Protein AF-A0A8J5ZYR5-F1 (afdb_monomer_lite)

Secondary structure (DSSP, 8-state):
-----------------TTHHHHHHHHHHHHHHHHHHHHHHHHHHHHHHHHHHHHHHSPPEEEEEEEEEEEE-HHHHHHHHHHHHHHHHTSSSEEEEEHHHHHHHHHHHH--TT-TT--HHHHHHHHHHHHHHHHHHHHHHTT-TTEEEE-TTS-EES--SS-----TT--S-HHHHHHHHHHHT----GGGGS-S----S--SS---PPEEEEEEEEEE---HHHHHHHHTTT--EE-HHHHHHHTT--

Radius of gyration: 30.37 Å; chains: 1; bounding box: 66×56×89 Å

Organism: Galemys pyrenaicus (NCBI:txid202257)

Foldseek 3Di:
DDDPDDPDDDDDDDDDDPVVVVVVVVVVVVVVVVVVVVVVVVVVVVVVVVVVVVVVPPQAAAEDEAAAEEEEALVCQQPPVVLVVLVLVVVRHAYEYELLSLVVLVDLLVDDPPPPPCPPVSVSSNVSSVVSNVVLQVCLVVQRVRYWYAYLVGDIDSHCPPRDDDCVPDPDDVLVSSLVNQVSQQPDDPCLQPPPDPDDDDDPDDPSDHRYGYHRYEYADPDPVSCVVCVVVVHHYDHSVVVSVVVVSD

Sequence (250 aa):
EEDVVIEDFEEDSEAEGSGGEDDIRELRAKKLALARKIAEQQRRQEKIQAVLEDQSQMRQMELEIRPLFLVPDTNGFIDHLASLARLLESRKYILVVPLIVINELDGLAKGQETDHRAGGYARVVQEKARKSIEFLERRFESRDSCLRALTSRGNELESIAFRSEDITGQLGNNDDLILSCCLHYCKDKAKDFMPTSKVKSCSLTPTEEPIRLLREVVLLTDDRNLRVKALTRNVPVRDIPAFLTWAQVG

InterPro domains:
  IPR002716 PIN domain [PF13638] (70-239)
  IPR002716 PIN domain [SM00670] (68-228)
  IPR029060 PIN-like domain superfamily [SSF88723] (67-240)
  IPR045153 Est1/Ebs1-like [PTHR15696] (3-242)

pLDDT: mean 83.62, std 18.02, range [38.56, 98.81]

Structure (mmCIF, N/CA/C/O backbone):
data_AF-A0A8J5ZYR5-F1
#
_entry.id   AF-A0A8J5ZYR5-F1
#
loop_
_atom_site.group_PDB
_atom_site.id
_atom_site.type_symbol
_atom_site.label_atom_id
_atom_site.label_alt_id
_atom_site.label_comp_id
_atom_site.label_asym_id
_atom_site.label_entity_id
_atom_site.label_seq_id
_atom_site.pdbx_PDB_ins_code
_atom_site.Cartn_x
_atom_site.Cartn_y
_atom_site.Cartn_z
_atom_site.occupancy
_atom_site.B_iso_or_equiv
_atom_site.auth_seq_id
_atom_site.auth_comp_id
_atom_site.auth_asym_id
_atom_site.auth_atom_id
_atom_site.pdbx_PDB_model_num
ATOM 1 N N . GLU A 1 1 ? 43.995 -7.356 -38.990 1.00 41.66 1 GLU A N 1
ATOM 2 C CA . GLU A 1 1 ? 44.703 -6.823 -40.165 1.00 41.66 1 GLU A CA 1
ATOM 3 C C . GLU A 1 1 ? 43.785 -7.014 -41.358 1.00 41.66 1 GLU A C 1
ATOM 5 O O . GLU A 1 1 ? 43.706 -8.109 -41.888 1.00 41.66 1 GLU A O 1
ATOM 10 N N . GLU A 1 2 ? 43.001 -5.992 -41.687 1.00 39.62 2 GLU A N 1
ATOM 11 C CA . GLU A 1 2 ? 42.338 -5.877 -42.988 1.00 39.62 2 GLU A CA 1
ATOM 12 C C . GLU A 1 2 ? 42.637 -4.455 -43.459 1.00 39.62 2 GLU A C 1
ATOM 14 O O . GLU A 1 2 ? 42.104 -3.481 -42.926 1.00 39.62 2 GLU A O 1
ATOM 19 N N . ASP A 1 3 ? 43.613 -4.358 -44.359 1.00 38.56 3 ASP A N 1
ATOM 20 C CA . ASP A 1 3 ? 44.039 -3.120 -45.001 1.00 38.56 3 ASP A CA 1
ATOM 21 C C . ASP A 1 3 ? 42.902 -2.591 -45.877 1.00 38.56 3 ASP A C 1
ATOM 23 O O . ASP A 1 3 ? 42.485 -3.228 -46.847 1.00 38.56 3 ASP A O 1
ATOM 27 N N . VAL A 1 4 ? 42.406 -1.400 -45.551 1.00 47.28 4 VAL A N 1
ATOM 28 C CA . VAL A 1 4 ? 41.543 -0.639 -46.453 1.00 47.28 4 VAL A CA 1
ATOM 29 C C . VAL A 1 4 ? 42.456 -0.004 -47.495 1.00 47.28 4 VAL A C 1
ATOM 31 O O . VAL A 1 4 ? 43.030 1.059 -47.268 1.00 47.28 4 VAL A O 1
ATOM 34 N N . VAL A 1 5 ? 42.617 -0.681 -48.630 1.00 42.94 5 VAL A N 1
ATOM 35 C CA . VAL A 1 5 ? 43.295 -0.130 -49.806 1.00 42.94 5 VAL A CA 1
ATOM 36 C C . VAL A 1 5 ? 42.455 1.037 -50.325 1.00 42.94 5 VAL A C 1
ATOM 38 O O . VAL A 1 5 ? 41.356 0.853 -50.847 1.00 42.94 5 VAL A O 1
ATOM 41 N N . ILE A 1 6 ? 42.954 2.255 -50.123 1.00 44.84 6 ILE A N 1
ATOM 42 C CA . ILE A 1 6 ? 42.418 3.468 -50.737 1.00 44.84 6 ILE A CA 1
ATOM 43 C C . ILE A 1 6 ? 43.045 3.538 -52.129 1.00 44.84 6 ILE A C 1
ATOM 45 O O . ILE A 1 6 ? 44.211 3.894 -52.265 1.00 44.84 6 ILE A O 1
ATOM 49 N N . GLU A 1 7 ? 42.294 3.135 -53.153 1.00 42.28 7 GLU A N 1
ATOM 50 C CA . GLU A 1 7 ? 42.665 3.413 -54.542 1.00 42.28 7 GLU A CA 1
ATOM 51 C C . GLU A 1 7 ? 42.531 4.924 -54.786 1.00 42.28 7 GLU A C 1
ATOM 53 O O . GLU A 1 7 ? 41.420 5.460 -54.849 1.00 42.28 7 GLU A O 1
ATOM 58 N N . ASP A 1 8 ? 43.674 5.607 -54.884 1.00 40.00 8 ASP A N 1
ATOM 59 C CA . ASP A 1 8 ? 43.776 6.946 -55.464 1.00 40.00 8 ASP A CA 1
ATOM 60 C C . ASP A 1 8 ? 43.406 6.840 -56.949 1.00 40.00 8 ASP A C 1
ATOM 62 O O . ASP A 1 8 ? 44.134 6.265 -57.757 1.00 40.00 8 ASP A O 1
ATOM 66 N N . PHE A 1 9 ? 42.234 7.363 -57.304 1.00 40.34 9 PHE A N 1
ATOM 67 C CA . PHE A 1 9 ? 41.855 7.570 -58.696 1.00 40.34 9 PHE A CA 1
ATOM 68 C C . PHE A 1 9 ? 42.585 8.817 -59.203 1.00 40.34 9 PHE A C 1
ATOM 70 O O . PHE A 1 9 ? 42.236 9.936 -58.822 1.00 40.34 9 PHE A O 1
ATOM 77 N N . GLU A 1 10 ? 43.598 8.613 -60.044 1.00 42.28 10 GLU A N 1
ATOM 78 C CA . GLU A 1 10 ? 44.240 9.673 -60.822 1.00 42.28 10 GLU A CA 1
ATOM 79 C C . GLU A 1 10 ? 43.197 10.334 -61.745 1.00 42.28 10 GLU A C 1
ATOM 81 O O . GLU A 1 10 ? 42.547 9.672 -62.558 1.00 42.28 10 GLU A O 1
ATOM 86 N N . GLU A 1 11 ? 42.997 11.645 -61.572 1.00 44.34 11 GLU A N 1
ATOM 87 C CA . GLU A 1 11 ? 42.190 12.489 -62.457 1.00 44.34 11 GLU A CA 1
ATOM 88 C C . GLU A 1 11 ? 42.939 12.684 -63.775 1.00 44.34 11 GLU A C 1
ATOM 90 O O . GLU A 1 11 ? 44.002 13.305 -63.795 1.00 44.34 11 GLU A O 1
ATOM 95 N N . ASP A 1 12 ? 42.361 12.201 -64.876 1.00 40.84 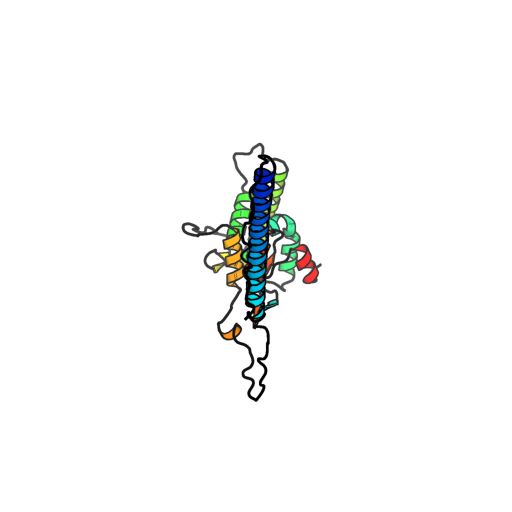12 ASP A N 1
ATOM 96 C CA . ASP A 1 12 ? 42.817 12.560 -66.213 1.00 40.84 12 ASP A CA 1
ATOM 97 C C . ASP A 1 12 ? 41.658 13.068 -67.084 1.00 40.84 12 ASP A C 1
ATOM 99 O O . ASP A 1 12 ? 40.570 12.487 -67.135 1.00 40.84 12 ASP A O 1
ATOM 103 N N . SER A 1 13 ? 41.972 14.136 -67.817 1.00 41.91 13 SER A N 1
ATOM 104 C CA . SER A 1 13 ? 41.248 14.803 -68.908 1.00 41.91 13 SER A CA 1
ATOM 105 C C . SER A 1 13 ? 40.070 15.758 -68.612 1.00 41.91 13 SER A C 1
ATOM 107 O O . SER A 1 13 ? 38.996 15.401 -68.132 1.00 41.91 13 SER A O 1
ATOM 109 N N . GLU A 1 14 ? 40.299 17.010 -69.022 1.00 51.84 14 GLU A N 1
ATOM 110 C CA . GLU A 1 14 ? 39.344 18.106 -69.194 1.00 51.84 14 GLU A CA 1
ATOM 111 C C . GLU A 1 14 ? 38.285 17.809 -70.277 1.00 51.84 14 GLU A C 1
ATOM 113 O O . GLU A 1 14 ? 38.644 17.320 -71.347 1.00 51.84 14 GLU A O 1
ATOM 118 N N . ALA A 1 15 ? 37.018 18.196 -70.053 1.00 42.69 15 ALA A N 1
ATOM 119 C CA . ALA A 1 15 ? 36.143 18.837 -71.054 1.00 42.69 15 ALA A CA 1
ATOM 120 C C . ALA A 1 15 ? 34.738 19.166 -70.495 1.00 42.69 15 ALA A C 1
ATOM 122 O O . ALA A 1 15 ? 34.001 18.293 -70.050 1.00 42.69 15 ALA A O 1
ATOM 123 N N . GLU A 1 16 ? 34.389 20.452 -70.586 1.00 47.69 16 GLU A N 1
ATOM 124 C CA . GLU A 1 16 ? 33.065 21.068 -70.782 1.00 47.69 16 GLU A CA 1
ATOM 125 C C . GLU A 1 16 ? 31.780 20.369 -70.280 1.00 47.69 16 GLU A C 1
ATOM 127 O O . GLU A 1 16 ? 31.265 19.426 -70.877 1.00 47.69 16 GLU A O 1
ATOM 132 N N . GLY A 1 17 ? 31.128 20.992 -69.289 1.00 42.44 17 GLY A N 1
ATOM 133 C CA . GLY A 1 17 ? 29.695 20.811 -69.042 1.00 42.44 17 GLY A CA 1
ATOM 134 C C . GLY A 1 17 ? 29.271 21.177 -67.623 1.00 42.44 17 GLY A C 1
ATOM 135 O O . GLY A 1 17 ? 29.296 20.3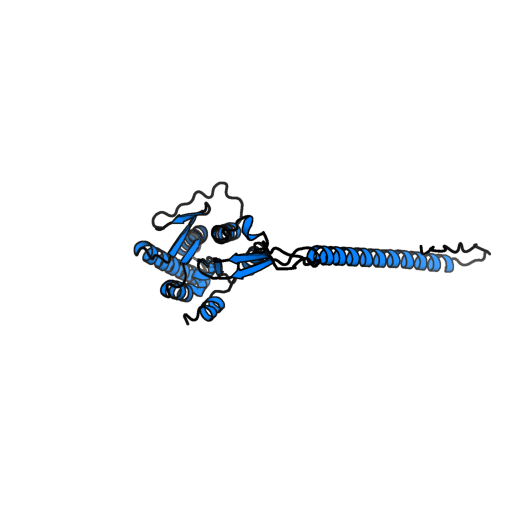32 -66.735 1.00 42.44 17 GLY A O 1
ATOM 136 N N . SER A 1 18 ? 28.784 22.407 -67.422 1.00 53.00 18 SER A N 1
ATOM 137 C CA . SER A 1 18 ? 28.276 22.937 -66.138 1.00 53.00 18 SER A CA 1
ATOM 138 C C . SER A 1 18 ? 27.214 22.063 -65.432 1.00 53.00 18 SER A C 1
ATOM 140 O O . SER A 1 18 ? 26.912 22.327 -64.275 1.00 53.00 18 SER A O 1
ATOM 142 N N . GLY A 1 19 ? 26.641 21.047 -66.092 1.00 53.91 19 GLY A N 1
ATOM 143 C CA . GLY A 1 19 ? 25.693 20.097 -65.492 1.00 53.91 19 GLY A CA 1
ATOM 144 C C . GLY A 1 19 ? 26.330 18.863 -64.831 1.00 53.91 19 GLY A C 1
ATOM 145 O O . GLY A 1 19 ? 25.766 18.335 -63.881 1.00 53.91 19 GLY A O 1
ATOM 146 N N . GLY A 1 20 ? 27.515 18.418 -65.271 1.00 55.06 20 GLY A N 1
ATOM 147 C CA . GLY A 1 20 ? 28.164 17.212 -64.726 1.00 55.06 20 GLY A CA 1
ATOM 148 C C . GLY A 1 20 ? 28.807 17.433 -63.354 1.00 55.06 20 GLY A C 1
ATOM 149 O O . GLY A 1 20 ? 28.803 16.549 -62.499 1.00 55.06 20 GLY A O 1
ATOM 150 N N . GLU A 1 21 ? 29.311 18.641 -63.100 1.00 60.44 21 GLU A N 1
ATOM 151 C CA . GLU A 1 21 ? 29.909 19.006 -61.810 1.00 60.44 21 GLU A CA 1
ATOM 152 C C . GLU A 1 21 ? 28.882 19.123 -60.676 1.00 60.44 21 GLU A C 1
ATOM 154 O 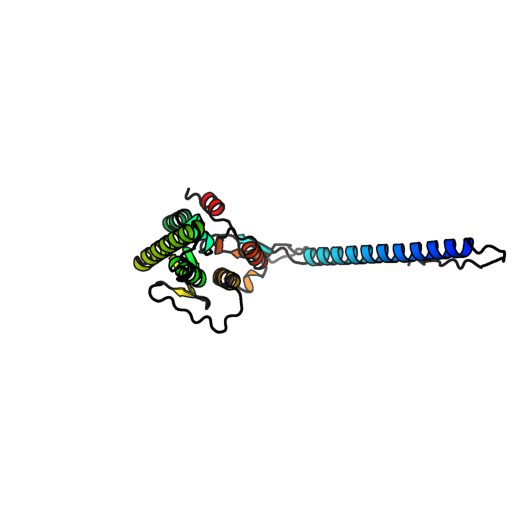O . GLU A 1 21 ? 29.219 18.886 -59.510 1.00 60.44 21 GLU A O 1
ATOM 159 N N . ASP A 1 22 ? 27.644 19.505 -60.998 1.00 64.62 22 ASP A N 1
ATOM 160 C CA . ASP A 1 22 ? 26.541 19.578 -60.037 1.00 64.62 22 ASP A CA 1
ATOM 161 C C . ASP A 1 22 ? 26.058 18.167 -59.661 1.00 64.62 22 ASP A C 1
ATOM 163 O O . ASP A 1 22 ? 25.927 17.868 -58.471 1.00 64.62 22 ASP A O 1
ATOM 167 N N . ASP A 1 23 ? 25.936 17.262 -60.638 1.00 71.88 23 ASP A N 1
ATOM 168 C CA . ASP A 1 23 ? 25.598 15.850 -60.410 1.00 71.88 23 ASP A CA 1
ATOM 169 C C . ASP A 1 23 ? 26.669 15.127 -59.572 1.00 71.88 23 ASP A C 1
ATOM 171 O O . ASP A 1 23 ? 26.358 14.405 -58.616 1.00 71.88 23 ASP A O 1
ATOM 175 N N . ILE A 1 24 ? 27.956 15.360 -59.858 1.00 78.38 24 ILE A N 1
ATOM 176 C CA . ILE A 1 24 ? 29.069 14.796 -59.075 1.00 78.38 24 ILE A CA 1
ATOM 177 C C . ILE A 1 24 ? 29.061 15.346 -57.640 1.00 78.38 24 ILE A C 1
ATOM 179 O O . ILE A 1 24 ? 29.290 14.595 -56.681 1.00 78.38 24 ILE A O 1
ATOM 183 N N . ARG A 1 25 ? 28.763 16.639 -57.452 1.00 77.94 25 ARG A N 1
ATOM 184 C CA . ARG A 1 25 ? 28.622 17.245 -56.116 1.00 77.94 25 ARG A CA 1
ATOM 185 C C . ARG A 1 25 ? 27.445 16.658 -55.343 1.00 77.94 25 ARG A C 1
ATOM 187 O O . ARG A 1 25 ? 27.601 16.347 -54.158 1.00 77.94 25 ARG A O 1
ATOM 194 N N . GLU A 1 26 ? 26.303 16.450 -55.990 1.00 84.06 26 GLU A N 1
ATOM 195 C CA . GLU A 1 26 ? 25.124 15.858 -55.357 1.00 84.06 26 GLU A CA 1
ATOM 196 C C . GLU A 1 26 ? 25.376 14.402 -54.935 1.00 84.06 26 GLU A C 1
ATOM 198 O O . GLU A 1 26 ? 25.039 14.000 -53.814 1.00 84.06 26 GLU A O 1
ATOM 203 N N . LEU A 1 27 ? 26.041 13.614 -55.784 1.00 80.19 27 LEU A N 1
ATOM 204 C CA . LEU A 1 27 ? 26.423 12.236 -55.472 1.00 80.19 27 LEU A CA 1
ATOM 205 C C . LEU A 1 27 ? 27.413 12.162 -54.300 1.00 80.19 27 LEU A C 1
ATOM 207 O O . LEU A 1 27 ? 27.245 11.326 -53.405 1.00 80.19 27 LEU A O 1
ATOM 211 N N . ARG A 1 28 ? 28.399 13.067 -54.238 1.00 85.25 28 ARG A N 1
ATOM 212 C CA . ARG A 1 28 ? 29.329 13.175 -53.097 1.00 85.25 28 ARG A CA 1
ATOM 213 C C . ARG A 1 28 ? 28.592 13.534 -51.800 1.00 85.25 28 ARG A C 1
ATOM 215 O O . ARG A 1 28 ? 28.851 12.919 -50.762 1.00 85.25 28 ARG A O 1
ATOM 222 N N . ALA A 1 29 ? 27.625 14.452 -51.854 1.00 85.81 29 ALA A N 1
ATOM 223 C CA . ALA A 1 29 ? 26.796 14.811 -50.702 1.00 85.81 29 ALA A CA 1
ATOM 224 C C . ALA A 1 29 ? 25.922 13.635 -50.223 1.00 85.81 29 ALA A C 1
ATOM 226 O O . ALA A 1 29 ? 25.864 13.352 -49.021 1.00 85.81 29 ALA A O 1
ATOM 227 N N . LYS A 1 30 ? 25.302 12.895 -51.154 1.00 86.31 30 LYS A N 1
ATOM 228 C CA . LYS A 1 30 ? 24.526 11.677 -50.862 1.00 86.31 30 LYS A CA 1
ATOM 229 C C . LYS A 1 30 ? 25.394 10.579 -50.237 1.00 86.31 30 LYS A C 1
ATOM 231 O O . LYS A 1 30 ? 24.982 9.984 -49.239 1.00 86.31 30 LYS A O 1
ATOM 236 N N . LYS A 1 31 ? 26.612 10.357 -50.749 1.00 90.06 31 LYS A N 1
ATOM 237 C CA . LYS A 1 31 ? 27.587 9.405 -50.183 1.00 90.06 31 LYS A CA 1
ATOM 238 C C . LYS A 1 31 ? 27.958 9.769 -48.742 1.00 90.06 31 LYS A C 1
ATOM 240 O O . LYS A 1 31 ? 27.919 8.906 -47.868 1.00 90.06 31 LYS A O 1
ATOM 245 N N . LEU A 1 32 ? 28.247 11.044 -48.469 1.00 89.00 32 LEU A N 1
ATOM 246 C CA . LEU A 1 32 ? 28.584 11.515 -47.120 1.00 89.00 32 LEU A CA 1
ATOM 247 C C . LEU A 1 32 ? 27.407 11.365 -46.141 1.00 89.00 32 LEU A C 1
ATOM 249 O O . LEU A 1 32 ? 27.594 10.943 -44.998 1.00 89.00 32 LEU A O 1
ATOM 253 N N . ALA A 1 33 ? 26.186 11.681 -46.581 1.00 88.50 33 ALA A N 1
ATOM 254 C CA . ALA A 1 33 ? 24.982 11.528 -45.768 1.00 88.50 33 ALA A CA 1
ATOM 255 C C . ALA A 1 33 ? 24.692 10.056 -45.431 1.00 88.50 33 ALA A C 1
ATOM 257 O O . ALA A 1 33 ? 24.331 9.741 -44.294 1.00 88.50 33 ALA A O 1
ATOM 258 N N . LEU A 1 34 ? 24.884 9.151 -46.396 1.00 88.56 34 LEU A N 1
ATOM 259 C CA . LEU A 1 34 ? 24.716 7.717 -46.180 1.00 88.56 34 LEU A CA 1
ATOM 260 C C . LEU A 1 34 ? 25.789 7.164 -45.233 1.00 88.56 34 LEU A C 1
ATOM 262 O O . LEU A 1 34 ? 25.450 6.441 -44.300 1.00 88.56 34 LEU A O 1
ATOM 266 N N . ALA A 1 35 ? 27.050 7.573 -45.401 1.00 89.88 35 ALA A N 1
ATOM 267 C CA . ALA A 1 35 ? 28.138 7.199 -44.498 1.00 89.88 35 ALA A CA 1
ATOM 268 C C . ALA A 1 35 ? 27.862 7.640 -43.050 1.00 89.88 35 ALA A C 1
ATOM 270 O O . ALA A 1 35 ? 28.057 6.862 -42.117 1.00 89.88 35 ALA A O 1
ATOM 271 N N . ARG A 1 36 ? 27.320 8.852 -42.849 1.00 90.62 36 ARG A N 1
ATOM 272 C CA . ARG A 1 36 ? 26.888 9.323 -41.521 1.00 90.62 36 ARG A CA 1
ATOM 273 C C . ARG A 1 36 ? 25.774 8.459 -40.929 1.00 90.62 36 ARG A C 1
ATOM 275 O O . ARG A 1 36 ? 25.866 8.099 -39.760 1.00 90.62 36 ARG A O 1
ATOM 282 N N . LYS A 1 37 ? 24.756 8.097 -41.720 1.00 92.25 37 LYS A N 1
ATOM 283 C CA . LYS A 1 37 ? 23.663 7.218 -41.262 1.00 92.25 37 LYS A CA 1
ATOM 284 C C . LYS A 1 37 ? 24.160 5.827 -40.868 1.00 92.25 37 LYS A C 1
ATOM 286 O O . LYS A 1 37 ? 23.722 5.307 -39.846 1.00 92.25 37 LYS A O 1
ATOM 291 N N . ILE A 1 38 ? 25.074 5.247 -41.646 1.00 92.44 38 ILE A N 1
ATOM 292 C CA . ILE A 1 38 ? 25.676 3.941 -41.339 1.00 92.44 38 ILE A CA 1
ATOM 293 C C . ILE A 1 38 ? 26.478 4.024 -40.036 1.00 92.44 38 ILE A C 1
ATOM 295 O O . ILE A 1 38 ? 26.272 3.202 -39.147 1.00 92.44 38 ILE A O 1
ATOM 299 N N . ALA A 1 39 ? 27.312 5.055 -39.870 1.00 91.50 39 ALA A N 1
ATOM 300 C CA . ALA A 1 39 ? 28.085 5.258 -38.643 1.00 91.50 39 ALA A CA 1
ATOM 301 C C . ALA A 1 39 ? 27.188 5.464 -37.406 1.00 91.50 39 ALA A C 1
ATOM 303 O O . ALA A 1 39 ? 27.502 5.004 -36.308 1.00 91.50 39 ALA A O 1
ATOM 304 N N . GLU A 1 40 ? 26.049 6.141 -37.565 1.00 91.94 40 GLU A N 1
ATOM 305 C CA . GLU A 1 40 ? 25.068 6.323 -36.493 1.00 91.94 40 GLU A CA 1
ATOM 306 C C . GLU A 1 40 ? 24.356 5.010 -36.129 1.00 91.94 40 GLU A C 1
ATOM 308 O O . GLU A 1 40 ? 24.184 4.707 -34.945 1.00 91.94 40 GLU A O 1
ATOM 313 N N . GLN A 1 41 ? 23.998 4.193 -37.127 1.00 89.75 41 GLN A N 1
ATOM 314 C CA . GLN A 1 41 ? 23.435 2.859 -36.906 1.00 89.75 41 GLN A CA 1
ATOM 315 C C . GLN A 1 41 ? 24.432 1.918 -36.223 1.00 89.75 41 GLN A C 1
ATOM 317 O O . GLN A 1 41 ? 24.047 1.246 -35.267 1.00 89.75 41 GLN A O 1
ATOM 322 N N . GLN A 1 42 ? 25.700 1.920 -36.646 1.00 91.06 42 GLN A N 1
ATOM 323 C CA . GLN A 1 42 ? 26.767 1.133 -36.020 1.00 91.06 42 GLN A CA 1
ATOM 324 C C . GLN A 1 42 ? 26.968 1.536 -34.559 1.00 91.06 42 GLN A C 1
ATOM 326 O O . GLN A 1 42 ? 26.863 0.690 -33.678 1.00 91.06 42 GLN A O 1
ATOM 331 N N . ARG A 1 43 ? 27.092 2.838 -34.261 1.00 90.31 43 ARG A N 1
ATOM 332 C CA . ARG A 1 43 ? 27.170 3.326 -32.870 1.00 90.31 43 ARG A CA 1
ATOM 333 C C . ARG A 1 43 ? 25.963 2.922 -32.029 1.00 90.31 43 ARG A C 1
ATOM 335 O O . ARG A 1 43 ? 26.093 2.683 -30.830 1.00 90.31 43 ARG A O 1
ATOM 342 N N . ARG A 1 44 ? 24.764 2.895 -32.619 1.00 87.56 44 ARG A N 1
ATOM 343 C CA . ARG A 1 44 ? 23.556 2.446 -31.917 1.00 87.56 44 ARG A CA 1
ATOM 344 C C . ARG A 1 44 ? 23.606 0.945 -31.633 1.00 87.56 44 ARG A C 1
ATOM 346 O O . ARG A 1 44 ? 23.240 0.550 -30.531 1.00 87.56 44 ARG A O 1
ATOM 353 N N . GLN A 1 45 ? 24.053 0.134 -32.590 1.00 88.50 45 GLN A N 1
ATOM 354 C CA . GLN A 1 45 ? 24.225 -1.308 -32.411 1.00 88.50 45 GLN A CA 1
ATOM 355 C C . GLN A 1 45 ? 25.290 -1.623 -31.359 1.00 88.50 45 GLN A C 1
ATOM 357 O O . GLN A 1 45 ? 25.008 -2.396 -30.454 1.00 88.50 45 GLN A O 1
ATOM 362 N N . GLU A 1 46 ? 26.444 -0.957 -31.399 1.00 88.50 46 GLU A N 1
ATOM 363 C CA . GLU A 1 46 ? 27.511 -1.103 -30.400 1.00 88.50 46 GLU A CA 1
ATOM 364 C C . GLU A 1 46 ? 27.023 -0.764 -28.989 1.00 88.50 46 GLU A C 1
ATOM 366 O O . GLU A 1 46 ? 27.277 -1.507 -28.047 1.00 88.50 46 GLU A O 1
ATOM 371 N N . LYS A 1 47 ? 26.251 0.321 -28.830 1.00 88.88 47 LYS A N 1
ATOM 372 C CA . LYS A 1 47 ? 25.647 0.669 -27.534 1.00 88.88 47 LYS A CA 1
ATOM 373 C C . LYS A 1 47 ? 24.671 -0.394 -27.037 1.00 88.88 47 LYS A C 1
ATOM 375 O O . LYS A 1 47 ? 24.664 -0.691 -25.849 1.00 88.88 47 LYS A O 1
ATOM 380 N N . ILE A 1 48 ? 23.830 -0.936 -27.919 1.00 85.75 48 ILE A N 1
ATOM 381 C CA . ILE A 1 48 ? 22.881 -1.999 -27.556 1.00 85.75 48 ILE A CA 1
ATOM 382 C C . ILE A 1 48 ? 23.644 -3.266 -27.154 1.00 85.75 48 ILE A C 1
ATOM 384 O O . ILE A 1 48 ? 23.327 -3.860 -26.127 1.00 85.75 48 ILE A O 1
ATOM 388 N N . GLN A 1 49 ? 24.668 -3.636 -27.924 1.00 84.19 49 GLN A N 1
ATOM 389 C CA . GLN A 1 49 ? 25.512 -4.797 -27.667 1.00 84.19 49 GLN A CA 1
ATOM 390 C C . GLN A 1 49 ? 26.250 -4.670 -26.328 1.00 84.19 49 GLN A C 1
ATOM 392 O O . GLN A 1 49 ? 26.195 -5.591 -25.522 1.00 84.19 49 GLN A O 1
ATOM 397 N N . ALA A 1 50 ? 26.831 -3.504 -26.031 1.00 82.12 50 ALA A N 1
ATOM 398 C CA . ALA A 1 50 ? 27.497 -3.249 -24.755 1.00 82.12 50 ALA A CA 1
ATOM 399 C C . ALA A 1 50 ? 26.542 -3.373 -23.553 1.00 82.12 50 ALA A C 1
ATOM 401 O O . ALA A 1 50 ? 26.917 -3.927 -22.525 1.00 82.12 50 ALA A O 1
ATOM 402 N N . VAL A 1 51 ? 25.293 -2.904 -23.678 1.00 78.31 51 VAL A N 1
ATOM 403 C CA . VAL A 1 51 ? 24.277 -3.051 -22.617 1.00 78.31 51 VAL A CA 1
ATOM 404 C C . VAL A 1 51 ? 23.870 -4.515 -22.425 1.00 78.31 51 VAL A C 1
ATOM 406 O O . VAL A 1 51 ? 23.663 -4.948 -21.294 1.00 78.31 51 VAL A O 1
ATOM 409 N N . LEU A 1 52 ? 23.751 -5.284 -23.511 1.00 73.50 52 LEU A N 1
ATOM 410 C CA . LEU A 1 52 ? 23.443 -6.717 -23.450 1.00 73.50 52 LEU A CA 1
ATOM 411 C C . LEU A 1 52 ? 24.588 -7.515 -22.811 1.00 73.50 52 LEU A C 1
ATOM 413 O O . LEU A 1 52 ? 24.334 -8.398 -21.995 1.00 73.50 52 LEU A O 1
ATOM 417 N N . GLU A 1 53 ? 25.836 -7.188 -23.147 1.00 73.69 53 GLU A N 1
ATOM 418 C CA . GLU A 1 53 ? 27.027 -7.813 -22.564 1.00 73.69 53 GLU A CA 1
ATOM 419 C C . GLU A 1 53 ? 27.151 -7.498 -21.069 1.00 73.69 53 GLU A C 1
ATOM 421 O O . GLU A 1 53 ? 27.344 -8.416 -20.272 1.00 73.69 53 GLU A O 1
ATOM 426 N N . ASP A 1 54 ? 26.931 -6.247 -20.663 1.00 67.12 54 ASP A N 1
ATOM 427 C CA . ASP A 1 54 ? 26.926 -5.840 -19.251 1.00 67.12 54 ASP A CA 1
ATOM 428 C C . ASP A 1 54 ? 25.823 -6.565 -18.450 1.00 67.12 54 ASP A C 1
ATOM 430 O O . ASP A 1 54 ? 26.064 -7.088 -17.360 1.00 67.12 54 ASP A O 1
ATOM 434 N N . GLN A 1 55 ? 24.627 -6.724 -19.034 1.00 61.81 55 GLN A N 1
ATOM 435 C CA . GLN A 1 55 ? 23.552 -7.526 -18.433 1.00 61.81 55 GLN A CA 1
ATOM 436 C C . GLN A 1 55 ? 23.882 -9.020 -18.353 1.00 61.81 55 GLN A C 1
ATOM 438 O O . GLN A 1 55 ? 23.474 -9.672 -17.396 1.00 61.81 55 GLN A O 1
ATOM 443 N N . SER A 1 56 ? 24.613 -9.568 -19.326 1.00 60.06 56 SER A N 1
ATOM 444 C CA . SER A 1 56 ? 25.033 -10.976 -19.311 1.00 60.06 56 SER A CA 1
ATOM 445 C C . SER A 1 56 ? 26.107 -11.271 -18.258 1.00 60.06 56 SER A C 1
ATOM 447 O O . SER A 1 56 ? 26.194 -12.394 -17.769 1.00 60.06 56 SER A O 1
ATOM 449 N N . GLN A 1 57 ? 26.901 -10.262 -17.878 1.00 59.16 57 GLN A N 1
ATOM 450 C CA . GLN A 1 57 ? 27.916 -10.369 -16.826 1.00 59.16 57 GLN A CA 1
ATOM 451 C C . GLN A 1 57 ? 27.361 -10.088 -15.421 1.00 59.16 57 GLN A C 1
ATOM 453 O O . GLN A 1 57 ? 27.949 -10.519 -14.423 1.00 59.16 57 GLN A O 1
ATOM 458 N N . MET A 1 58 ? 26.217 -9.405 -15.314 1.00 60.56 58 MET A N 1
ATOM 459 C CA . MET A 1 58 ? 25.480 -9.297 -14.058 1.00 60.56 58 MET A CA 1
ATOM 460 C C . MET A 1 58 ? 24.863 -10.650 -13.690 1.00 60.56 58 MET A C 1
ATOM 462 O O . MET A 1 58 ? 23.987 -11.165 -14.380 1.00 60.56 58 MET A O 1
ATOM 466 N N . ARG A 1 59 ? 25.286 -11.222 -12.554 1.00 65.81 59 ARG A N 1
ATOM 467 C CA . ARG A 1 59 ? 24.638 -12.420 -11.995 1.00 65.81 59 ARG A CA 1
ATOM 468 C C . ARG A 1 59 ? 23.138 -12.172 -11.864 1.00 65.81 59 ARG A C 1
ATOM 470 O O . ARG A 1 59 ? 22.732 -11.156 -11.298 1.00 65.81 59 ARG A O 1
ATOM 477 N N . GLN A 1 60 ? 22.335 -13.117 -12.344 1.00 71.12 60 GLN A N 1
ATOM 478 C CA . GLN A 1 60 ? 20.882 -13.028 -12.254 1.00 71.12 60 GLN A CA 1
ATOM 479 C C . GLN A 1 60 ? 20.453 -12.900 -10.787 1.00 71.12 60 GLN A C 1
ATOM 481 O O . GLN A 1 60 ? 20.845 -13.694 -9.931 1.00 71.12 60 GLN A O 1
ATOM 486 N N . MET A 1 61 ? 19.668 -11.866 -10.494 1.00 79.88 61 MET A N 1
ATOM 487 C CA . MET A 1 61 ? 19.046 -11.656 -9.192 1.00 79.88 61 MET A CA 1
ATOM 488 C C . MET A 1 61 ? 17.583 -12.085 -9.284 1.00 79.88 61 MET A C 1
ATOM 490 O O . MET A 1 61 ? 16.824 -11.563 -10.098 1.00 79.88 61 MET A O 1
ATOM 494 N N . GLU A 1 62 ? 17.190 -13.032 -8.443 1.00 88.00 62 GLU A N 1
ATOM 495 C CA . GLU A 1 62 ? 15.834 -13.563 -8.356 1.00 88.00 62 GLU A CA 1
ATOM 496 C C . GLU A 1 62 ? 15.158 -13.079 -7.069 1.00 88.00 62 GLU A C 1
ATOM 498 O O . GLU A 1 62 ? 15.783 -12.992 -6.010 1.00 88.00 62 GLU A O 1
ATOM 503 N N . LEU A 1 63 ? 13.857 -12.792 -7.138 1.00 90.06 63 LEU A N 1
ATOM 504 C CA . LEU A 1 63 ? 13.061 -12.463 -5.957 1.00 90.06 63 LEU A CA 1
ATOM 505 C C . LEU A 1 63 ? 12.301 -13.697 -5.486 1.00 90.06 63 LEU A C 1
ATOM 507 O O . LEU A 1 63 ? 11.435 -14.213 -6.194 1.00 90.06 63 LEU A O 1
ATOM 511 N N . GLU A 1 64 ? 12.576 -14.130 -4.261 1.00 92.75 64 GLU A N 1
ATOM 512 C CA . GLU A 1 64 ? 11.740 -15.100 -3.571 1.00 92.75 64 GLU A CA 1
ATOM 513 C C . GLU A 1 64 ? 10.631 -14.353 -2.822 1.00 92.75 64 GLU A C 1
ATOM 515 O O . GLU A 1 64 ? 10.861 -13.740 -1.780 1.00 92.75 64 GLU A O 1
ATOM 520 N N . ILE A 1 65 ? 9.416 -14.375 -3.368 1.00 95.19 65 ILE A N 1
ATOM 521 C CA . ILE A 1 65 ? 8.297 -13.574 -2.863 1.00 95.19 65 ILE A CA 1
ATOM 522 C C . ILE A 1 65 ? 7.434 -14.423 -1.923 1.00 95.19 65 ILE A C 1
ATOM 524 O O . ILE A 1 65 ? 6.805 -15.389 -2.355 1.00 95.19 65 ILE A O 1
ATOM 528 N N . ARG A 1 66 ? 7.363 -14.037 -0.644 1.00 96.25 66 ARG A N 1
ATOM 529 C CA . ARG A 1 66 ? 6.536 -14.679 0.393 1.00 96.25 66 ARG A CA 1
ATOM 530 C C . ARG A 1 66 ? 5.672 -13.626 1.099 1.00 96.25 66 ARG A C 1
ATOM 532 O O . ARG A 1 66 ? 6.068 -13.132 2.148 1.00 96.25 66 ARG A O 1
ATOM 539 N N . PRO A 1 67 ? 4.520 -13.236 0.525 1.00 97.62 67 PRO A N 1
ATOM 540 C CA . PRO A 1 67 ? 3.740 -12.101 1.013 1.00 97.62 67 PRO A CA 1
ATOM 541 C C . PRO A 1 67 ? 3.307 -12.259 2.475 1.00 97.62 67 PRO A C 1
ATOM 543 O O . PRO A 1 67 ? 2.583 -13.194 2.811 1.00 97.62 67 PRO A O 1
ATOM 546 N N . LEU A 1 68 ? 3.714 -11.309 3.312 1.00 98.00 68 LEU A N 1
ATOM 547 C CA . LEU A 1 68 ? 3.302 -11.156 4.708 1.00 98.00 68 LEU A CA 1
ATOM 548 C C . LEU A 1 68 ? 2.806 -9.730 4.956 1.00 98.00 68 LEU A C 1
ATOM 550 O O . LEU A 1 68 ? 1.735 -9.551 5.526 1.00 98.00 68 LEU A O 1
ATOM 554 N N . PHE A 1 69 ? 3.554 -8.729 4.491 1.00 98.62 69 PHE A N 1
ATOM 555 C CA . PHE A 1 69 ? 3.205 -7.315 4.604 1.00 98.62 69 PHE A CA 1
ATOM 556 C C . PHE A 1 69 ? 2.559 -6.827 3.310 1.00 98.62 69 PHE A C 1
ATOM 558 O O . PHE A 1 69 ? 3.129 -6.979 2.228 1.00 98.62 69 PHE A O 1
ATOM 565 N N . LEU A 1 70 ? 1.379 -6.227 3.419 1.00 98.81 70 LEU A N 1
ATOM 566 C CA . LEU A 1 70 ? 0.647 -5.656 2.293 1.00 98.81 70 LEU A CA 1
ATOM 567 C C . LEU A 1 70 ? 0.573 -4.148 2.465 1.00 98.81 70 LEU A C 1
ATOM 569 O O . LEU A 1 70 ? 0.050 -3.676 3.472 1.00 98.81 70 LEU A O 1
ATOM 573 N N . VAL A 1 71 ? 1.078 -3.408 1.484 1.00 98.81 71 VAL A N 1
ATOM 574 C CA . VAL A 1 71 ? 1.095 -1.942 1.510 1.00 98.81 71 VAL A CA 1
ATOM 575 C C . VAL A 1 71 ? 0.119 -1.429 0.453 1.00 98.81 71 VAL A C 1
ATOM 577 O O . VAL A 1 71 ? 0.436 -1.519 -0.728 1.00 98.81 71 VAL A O 1
ATOM 580 N N . PRO A 1 72 ? -1.082 -0.957 0.817 1.00 98.69 72 PRO A N 1
ATOM 581 C CA . PRO A 1 72 ? -1.999 -0.317 -0.122 1.00 98.69 72 PRO A CA 1
ATOM 582 C C . PRO A 1 72 ? -1.652 1.163 -0.335 1.00 98.69 72 PRO A C 1
ATOM 584 O O . PRO A 1 72 ? -1.154 1.831 0.574 1.00 98.69 72 PRO A O 1
ATOM 587 N N . ASP A 1 73 ? -1.966 1.682 -1.520 1.00 98.44 73 ASP A N 1
ATOM 588 C CA . ASP A 1 73 ? -2.034 3.123 -1.780 1.00 98.44 73 ASP A CA 1
ATOM 589 C C . ASP A 1 73 ? -3.437 3.692 -1.471 1.00 98.44 73 ASP A C 1
ATOM 591 O O . ASP A 1 73 ? -4.359 2.979 -1.061 1.00 98.44 73 ASP A O 1
ATOM 595 N N . THR A 1 74 ? -3.609 5.000 -1.663 1.00 98.06 74 THR A N 1
ATOM 596 C CA . THR A 1 74 ? -4.884 5.702 -1.441 1.00 98.06 74 THR A CA 1
ATOM 597 C C . THR A 1 74 ? -5.997 5.173 -2.339 1.00 98.06 74 THR A C 1
ATOM 599 O O . THR A 1 74 ? -7.111 4.936 -1.866 1.00 98.06 74 THR A O 1
ATOM 602 N N . ASN A 1 75 ? -5.701 4.912 -3.615 1.00 97.38 75 ASN A N 1
ATOM 603 C CA . ASN A 1 75 ? -6.681 4.386 -4.567 1.00 97.38 75 ASN A CA 1
ATOM 604 C C . ASN A 1 75 ? -7.167 2.988 -4.167 1.00 97.38 75 ASN A C 1
ATOM 606 O O . ASN A 1 75 ? -8.348 2.684 -4.318 1.00 97.38 75 ASN A O 1
ATOM 610 N N . GLY A 1 76 ? -6.306 2.171 -3.558 1.00 98.12 76 GLY A N 1
ATOM 611 C CA . GLY A 1 76 ? -6.676 0.875 -3.007 1.00 98.12 76 GLY A CA 1
ATOM 612 C C . GLY A 1 76 ? -7.816 0.959 -1.991 1.00 98.12 76 GLY A C 1
ATOM 613 O O . GLY A 1 76 ? -8.731 0.136 -2.020 1.00 98.12 76 GLY A O 1
ATOM 614 N N . PHE A 1 77 ? -7.825 1.985 -1.139 1.00 98.62 77 PHE A N 1
ATOM 615 C CA . PHE A 1 77 ? -8.938 2.238 -0.222 1.00 98.62 77 PHE A CA 1
ATOM 616 C C . PHE A 1 77 ? -10.172 2.791 -0.938 1.00 98.62 77 PHE A C 1
ATOM 618 O O . PHE A 1 77 ? -11.287 2.341 -0.679 1.00 98.62 77 PHE A O 1
ATOM 625 N N . ILE A 1 78 ? -9.993 3.731 -1.866 1.00 98.31 78 ILE A N 1
ATOM 626 C CA . ILE A 1 78 ? -11.110 4.348 -2.594 1.00 98.31 78 ILE A CA 1
ATOM 627 C C . ILE A 1 78 ? -11.863 3.322 -3.454 1.00 98.31 78 ILE A C 1
ATOM 629 O O . ILE A 1 78 ? -13.098 3.335 -3.498 1.00 98.31 78 ILE A O 1
ATOM 633 N N . ASP A 1 79 ? -11.157 2.415 -4.120 1.00 97.88 79 ASP A N 1
ATOM 634 C CA . ASP A 1 79 ? -11.752 1.504 -5.098 1.00 97.88 79 ASP A CA 1
ATOM 635 C C . ASP A 1 79 ? -11.971 0.089 -4.564 1.00 97.88 79 ASP A C 1
ATOM 637 O O . ASP A 1 79 ? -12.934 -0.565 -4.970 1.00 97.88 79 ASP A O 1
ATOM 641 N N . HIS A 1 80 ? -11.169 -0.358 -3.592 1.00 98.12 80 HIS A N 1
ATOM 642 C CA . HIS A 1 80 ? -11.136 -1.760 -3.165 1.00 98.12 80 HIS A CA 1
ATOM 643 C C . HIS A 1 80 ? -11.223 -1.962 -1.642 1.00 98.12 80 HIS A C 1
ATOM 645 O O . HIS A 1 80 ? -10.778 -2.996 -1.138 1.00 98.12 80 HIS A O 1
ATOM 651 N N . LEU A 1 81 ? -11.848 -1.039 -0.893 1.00 98.56 81 LEU A N 1
ATOM 652 C CA . LEU A 1 81 ? -11.996 -1.135 0.574 1.00 98.56 81 LEU A CA 1
ATOM 653 C C . LEU A 1 81 ? -12.512 -2.504 1.050 1.00 98.56 81 LEU A C 1
ATOM 655 O O . LEU A 1 81 ? -11.990 -3.068 2.008 1.00 98.56 81 LEU A O 1
ATOM 659 N N . ALA A 1 82 ? -13.520 -3.060 0.371 1.00 98.12 82 ALA A N 1
ATOM 660 C CA . ALA A 1 82 ? -14.081 -4.364 0.724 1.00 98.12 82 ALA A CA 1
ATOM 661 C C . ALA A 1 82 ? -13.052 -5.498 0.570 1.00 98.12 82 ALA A C 1
ATOM 663 O O . ALA A 1 82 ? -12.959 -6.374 1.425 1.00 98.12 82 ALA A O 1
ATOM 664 N N . SER A 1 83 ? -12.241 -5.466 -0.487 1.00 98.19 83 SER A N 1
ATOM 665 C CA . SER A 1 83 ? -11.172 -6.443 -0.714 1.00 98.19 83 SER A CA 1
ATOM 666 C C . SER A 1 83 ? -10.063 -6.318 0.334 1.00 98.19 83 SER A C 1
ATOM 668 O O . SER A 1 83 ? -9.591 -7.333 0.843 1.00 98.19 83 SER A O 1
ATOM 670 N N . LEU A 1 84 ? -9.688 -5.091 0.716 1.00 98.44 84 LEU A N 1
ATOM 671 C CA . LEU A 1 84 ? -8.724 -4.848 1.796 1.00 98.44 84 LEU A CA 1
ATOM 672 C C . LEU A 1 84 ? -9.243 -5.351 3.149 1.00 98.44 84 LEU A C 1
ATOM 674 O O . LEU A 1 84 ? -8.499 -5.996 3.888 1.00 98.44 84 LEU A O 1
ATOM 678 N N . ALA A 1 85 ? -10.526 -5.131 3.450 1.00 98.19 85 ALA A N 1
ATOM 679 C CA . ALA A 1 85 ? -11.158 -5.655 4.658 1.00 98.19 85 ALA A CA 1
ATOM 680 C C . ALA A 1 85 ? -11.095 -7.190 4.714 1.00 98.19 85 ALA A C 1
ATOM 682 O O . ALA A 1 85 ? -10.699 -7.749 5.734 1.00 98.19 85 ALA A O 1
ATOM 683 N N . ARG A 1 86 ? -11.375 -7.873 3.597 1.00 97.81 86 ARG A N 1
ATOM 684 C CA . ARG A 1 86 ? -11.269 -9.340 3.496 1.00 97.81 86 ARG A CA 1
ATOM 685 C C . ARG A 1 86 ? -9.844 -9.852 3.684 1.00 97.81 86 ARG A C 1
ATOM 687 O O . ARG A 1 86 ? -9.632 -10.861 4.356 1.00 97.81 86 ARG A O 1
ATOM 694 N N . LEU A 1 87 ? -8.859 -9.166 3.100 1.00 97.88 87 LEU A N 1
ATOM 695 C CA . LEU A 1 87 ? -7.446 -9.503 3.292 1.00 97.88 87 LEU A CA 1
ATOM 696 C C . LEU A 1 87 ? -7.057 -9.397 4.770 1.00 97.88 87 LEU A C 1
ATOM 698 O O . LEU A 1 87 ? -6.420 -10.313 5.292 1.00 97.88 87 LEU A O 1
ATOM 702 N N . LEU A 1 88 ? -7.499 -8.340 5.454 1.00 97.50 88 LEU A N 1
ATOM 703 C CA . LEU A 1 88 ? -7.267 -8.150 6.886 1.00 97.50 88 LEU A CA 1
ATOM 704 C C . LEU A 1 88 ? -7.976 -9.219 7.743 1.00 97.50 88 LEU A C 1
ATOM 706 O O . LEU A 1 88 ? -7.398 -9.761 8.689 1.00 97.50 88 LEU A O 1
ATOM 710 N N . GLU A 1 89 ? -9.215 -9.565 7.395 1.00 97.25 89 GLU A N 1
ATOM 711 C CA . GLU A 1 89 ? -10.020 -10.588 8.077 1.00 97.25 89 GLU A CA 1
ATOM 712 C C . GLU A 1 89 ? -9.456 -12.000 7.917 1.00 97.25 89 GLU A C 1
ATOM 714 O O . GLU A 1 89 ? -9.616 -12.824 8.814 1.00 97.25 89 GLU A O 1
ATOM 719 N N . SER A 1 90 ? -8.729 -12.272 6.830 1.00 97.00 90 SER A N 1
ATOM 720 C CA . SER A 1 90 ? -8.096 -13.575 6.600 1.00 97.00 90 SER A CA 1
ATOM 721 C C . SER A 1 90 ? -7.030 -13.946 7.637 1.00 97.00 90 SER A C 1
ATOM 723 O O . SER A 1 90 ? -6.669 -15.117 7.739 1.00 97.00 90 SER A O 1
ATOM 725 N N . ARG A 1 91 ? -6.494 -12.962 8.379 1.00 97.12 91 ARG A N 1
ATOM 726 C CA . ARG A 1 91 ? -5.389 -13.103 9.353 1.00 97.12 91 ARG A CA 1
ATOM 727 C C . ARG A 1 91 ? -4.081 -13.672 8.783 1.00 97.12 91 ARG A C 1
ATOM 729 O O . ARG A 1 91 ? -3.164 -13.951 9.548 1.00 97.12 91 ARG A O 1
ATOM 736 N N . LYS A 1 92 ? -3.974 -13.842 7.460 1.00 97.06 92 LYS A N 1
ATOM 737 C CA . LYS A 1 92 ? -2.769 -14.357 6.784 1.00 97.06 92 LYS A CA 1
ATOM 738 C C . LYS A 1 92 ? -1.707 -13.278 6.572 1.00 97.06 92 LYS A C 1
ATOM 740 O O . LYS A 1 92 ? -0.535 -13.602 6.412 1.00 97.06 92 LYS A O 1
ATOM 745 N N . TYR A 1 93 ? -2.130 -12.017 6.548 1.00 98.31 93 TYR A N 1
ATOM 746 C CA . TYR A 1 93 ? -1.302 -10.878 6.174 1.00 98.31 93 TYR A CA 1
ATOM 747 C C . TYR A 1 93 ? -1.386 -9.764 7.214 1.00 98.31 93 TYR A C 1
ATOM 749 O O . TYR A 1 93 ? -2.347 -9.680 7.980 1.00 98.31 93 TYR A O 1
ATOM 757 N N . ILE A 1 94 ? -0.384 -8.894 7.200 1.00 98.44 94 ILE A N 1
ATOM 758 C CA . ILE A 1 94 ? -0.336 -7.648 7.953 1.00 98.44 94 ILE A CA 1
ATOM 759 C C . ILE A 1 94 ? -0.516 -6.514 6.948 1.00 98.44 94 ILE A C 1
ATOM 761 O O . ILE A 1 94 ? 0.342 -6.287 6.095 1.00 98.44 94 ILE A O 1
ATOM 765 N N . LEU A 1 95 ? -1.640 -5.813 7.036 1.00 98.56 95 LEU A N 1
ATOM 766 C CA . LEU A 1 95 ? -1.889 -4.618 6.250 1.00 98.56 95 LEU A CA 1
ATOM 767 C C . LEU A 1 95 ? -1.132 -3.452 6.893 1.00 98.56 95 LEU A C 1
ATOM 769 O O . LEU A 1 95 ? -1.421 -3.069 8.026 1.00 98.56 95 LEU A O 1
ATOM 773 N N . VAL A 1 96 ? -0.150 -2.908 6.181 1.00 98.62 96 VAL A N 1
ATOM 774 C CA . VAL A 1 96 ? 0.661 -1.778 6.637 1.00 98.62 96 VAL A CA 1
ATOM 775 C C . VAL A 1 96 ? 0.297 -0.553 5.817 1.00 98.62 96 VAL A C 1
ATOM 777 O O . VAL A 1 96 ? 0.607 -0.473 4.633 1.00 98.62 96 VAL A O 1
ATOM 780 N N . VAL A 1 97 ? -0.359 0.411 6.451 1.00 98.56 97 VAL A N 1
ATOM 781 C CA . VAL A 1 97 ? -0.844 1.625 5.797 1.00 98.56 97 VAL A CA 1
ATOM 782 C C . VAL A 1 97 ? 0.185 2.745 5.981 1.00 98.56 97 VAL A C 1
ATOM 784 O O . VAL A 1 97 ? 0.425 3.162 7.117 1.00 98.56 97 VAL A O 1
ATOM 787 N N . PRO A 1 98 ? 0.814 3.262 4.910 1.00 97.94 98 PRO A N 1
ATOM 788 C CA . PRO A 1 98 ? 1.676 4.436 5.021 1.00 97.94 98 PRO A CA 1
ATOM 789 C C . PRO A 1 98 ? 0.881 5.614 5.603 1.00 97.94 98 PRO A C 1
ATOM 791 O O . PRO A 1 98 ? -0.235 5.871 5.152 1.00 97.94 98 PRO A O 1
ATOM 794 N N . LEU A 1 99 ? 1.428 6.367 6.564 1.00 96.56 99 LEU A N 1
ATOM 795 C CA . LEU A 1 99 ? 0.669 7.467 7.177 1.00 96.56 99 LEU A CA 1
ATOM 796 C C . LEU A 1 99 ? 0.278 8.538 6.148 1.00 96.56 99 LEU A C 1
ATOM 798 O O . LEU A 1 99 ? -0.804 9.111 6.239 1.00 96.56 99 LEU A O 1
ATOM 802 N N . ILE A 1 100 ? 1.098 8.737 5.109 1.00 95.38 100 ILE A N 1
ATOM 803 C CA . ILE A 1 100 ? 0.765 9.625 3.989 1.00 95.38 100 ILE A CA 1
ATOM 804 C C . ILE A 1 100 ? -0.561 9.245 3.310 1.00 95.38 100 ILE A C 1
ATOM 806 O O . ILE A 1 100 ? -1.343 10.132 2.986 1.00 95.38 100 ILE A O 1
ATOM 810 N N . VAL A 1 101 ? -0.867 7.948 3.184 1.00 97.81 101 VAL A N 1
ATOM 811 C CA . VAL A 1 101 ? -2.133 7.457 2.615 1.00 97.81 101 VAL A CA 1
ATOM 812 C C . VAL A 1 101 ? -3.306 7.810 3.530 1.00 97.81 101 VAL A C 1
ATOM 814 O O . VAL A 1 101 ? -4.349 8.255 3.060 1.00 97.81 101 VAL A O 1
ATOM 817 N N . ILE A 1 102 ? -3.135 7.683 4.851 1.00 97.50 102 ILE A N 1
ATOM 818 C CA . ILE A 1 102 ? -4.170 8.079 5.821 1.00 97.50 102 ILE A CA 1
ATOM 819 C C . ILE A 1 102 ? -4.423 9.592 5.746 1.00 97.50 102 ILE A C 1
ATOM 821 O O . ILE A 1 102 ? -5.574 10.021 5.710 1.00 97.50 102 ILE A O 1
ATOM 825 N N . ASN A 1 103 ? -3.362 10.394 5.642 1.00 95.44 103 ASN A N 1
ATOM 826 C CA . ASN A 1 103 ? -3.461 11.849 5.532 1.00 95.44 103 ASN A CA 1
ATOM 827 C C . ASN A 1 103 ? -4.147 12.292 4.228 1.00 95.44 103 ASN A C 1
ATOM 829 O O . ASN A 1 103 ? -4.956 13.222 4.240 1.00 95.44 103 ASN A O 1
ATOM 833 N N . GLU A 1 104 ? -3.866 11.621 3.108 1.00 95.62 104 GLU A N 1
ATOM 834 C CA . GLU A 1 104 ? -4.575 11.850 1.845 1.00 95.62 104 GLU A CA 1
ATOM 835 C C . GLU A 1 104 ? -6.065 11.509 1.962 1.00 95.62 104 GLU A C 1
ATOM 837 O O . GLU A 1 104 ? -6.909 12.304 1.546 1.00 95.62 104 GLU A O 1
ATOM 842 N N . LEU A 1 105 ? -6.404 10.369 2.577 1.00 97.19 105 LEU A N 1
ATOM 843 C CA . LEU A 1 105 ? -7.793 9.971 2.819 1.00 97.19 105 LEU A CA 1
ATOM 844 C C . LEU A 1 105 ? -8.531 10.971 3.720 1.00 97.19 105 LEU A C 1
ATOM 846 O O . LEU A 1 105 ? -9.673 11.315 3.420 1.00 97.19 105 LEU A O 1
ATOM 850 N N . ASP A 1 106 ? -7.893 11.486 4.773 1.00 95.19 106 ASP A N 1
ATOM 851 C CA . ASP A 1 106 ? -8.467 12.547 5.611 1.00 95.19 106 ASP A CA 1
ATOM 852 C C . ASP A 1 106 ? -8.730 13.826 4.803 1.00 95.19 106 ASP A C 1
ATOM 854 O O . ASP A 1 106 ? -9.782 14.454 4.952 1.00 95.19 106 ASP A O 1
ATOM 858 N N . GLY A 1 107 ? -7.790 14.219 3.937 1.00 93.62 107 GLY A N 1
ATOM 859 C CA . GLY A 1 107 ? -7.950 15.365 3.041 1.00 93.62 107 GLY A CA 1
ATOM 860 C C . GLY A 1 107 ? -9.127 15.184 2.079 1.00 93.62 107 GLY A C 1
ATOM 861 O O . GLY A 1 107 ? -9.966 16.078 1.943 1.00 93.62 107 GLY A O 1
ATOM 862 N N . LEU A 1 108 ? -9.241 14.000 1.471 1.00 94.19 108 LEU A N 1
ATOM 863 C CA . LEU A 1 108 ? -10.353 13.641 0.588 1.00 94.19 108 LEU A CA 1
ATOM 864 C C . LEU A 1 108 ? -11.694 13.597 1.332 1.00 94.19 108 LEU A C 1
ATOM 866 O O . LEU A 1 108 ? -12.699 14.048 0.787 1.00 94.19 108 LEU A O 1
ATOM 870 N N . ALA A 1 109 ? -11.721 13.088 2.566 1.00 94.50 109 ALA A N 1
ATOM 871 C CA . ALA A 1 109 ? -12.931 12.987 3.381 1.00 94.50 109 ALA A CA 1
ATOM 872 C C . ALA A 1 109 ? -13.452 14.363 3.832 1.00 94.50 109 ALA A C 1
ATOM 874 O O . ALA A 1 109 ? -14.665 14.586 3.853 1.00 94.50 109 ALA A O 1
ATOM 875 N N . LYS A 1 110 ? -12.554 15.306 4.147 1.00 90.94 110 LYS A N 1
ATOM 876 C CA . LYS A 1 110 ? -12.922 16.695 4.475 1.00 90.94 110 LYS A CA 1
ATOM 877 C C . LYS A 1 110 ? -13.479 17.440 3.260 1.00 90.94 110 LYS A C 1
ATOM 879 O O . LYS A 1 110 ? -14.426 18.209 3.403 1.00 90.94 110 LYS A O 1
ATOM 884 N N . GLY A 1 111 ? -12.956 17.150 2.067 1.00 80.06 111 GLY A N 1
ATOM 885 C CA . GLY A 1 111 ? -13.301 17.868 0.841 1.00 80.06 111 GLY A CA 1
ATOM 886 C C . GLY A 1 111 ? -12.741 19.297 0.834 1.00 80.06 111 GLY A C 1
ATOM 887 O O . GLY A 1 111 ? -12.192 19.773 1.826 1.00 80.06 111 GLY A O 1
ATOM 888 N N . GLN A 1 112 ? -12.854 19.998 -0.297 1.00 70.12 112 GLN A N 1
ATOM 889 C CA . GLN A 1 112 ? -12.536 21.428 -0.352 1.00 70.12 112 GLN A CA 1
ATOM 890 C C . GLN A 1 112 ? -13.783 22.247 -0.007 1.00 70.12 112 GLN A C 1
ATOM 892 O O . GLN A 1 112 ? -14.792 22.157 -0.706 1.00 70.12 112 GLN A O 1
ATOM 897 N N . GLU A 1 113 ? -13.713 23.068 1.047 1.00 55.72 113 GLU A N 1
ATOM 898 C CA . GLU A 1 113 ? -14.831 23.922 1.496 1.00 55.72 113 GLU A CA 1
ATOM 899 C C . GLU A 1 113 ? -15.312 24.921 0.426 1.00 55.72 113 GLU A C 1
ATOM 901 O O . GLU A 1 113 ? -16.436 25.410 0.490 1.00 55.72 113 GLU A O 1
ATOM 906 N N . THR A 1 114 ? -14.494 25.212 -0.588 1.00 54.06 114 THR A N 1
ATOM 907 C CA . THR A 1 114 ? -14.791 26.212 -1.622 1.00 54.06 114 THR A CA 1
ATOM 908 C C . THR A 1 114 ? -15.630 25.690 -2.789 1.00 54.06 114 THR A C 1
ATOM 910 O O . THR A 1 114 ? -16.132 26.494 -3.576 1.00 54.06 114 THR A O 1
ATOM 913 N N . ASP A 1 115 ? -15.836 24.376 -2.906 1.00 53.22 115 ASP A N 1
ATOM 914 C CA . ASP A 1 115 ? -16.515 23.775 -4.056 1.00 53.22 115 ASP A CA 1
ATOM 915 C C . ASP A 1 115 ? -17.947 23.333 -3.727 1.00 53.22 115 ASP A C 1
ATOM 917 O O . ASP A 1 115 ? -18.318 22.162 -3.785 1.00 53.22 115 ASP A O 1
ATOM 921 N N . HIS A 1 116 ? -18.840 24.311 -3.555 1.00 53.69 116 HIS A N 1
ATOM 922 C CA . HIS A 1 116 ? -20.288 24.090 -3.724 1.00 53.69 116 HIS A CA 1
ATOM 923 C C . HIS A 1 116 ? -20.668 23.627 -5.153 1.00 53.69 116 HIS A C 1
ATOM 925 O O . HIS A 1 116 ? -21.839 23.375 -5.438 1.00 53.69 116 HIS A O 1
ATOM 931 N N . ARG A 1 117 ? -19.682 23.507 -6.056 1.00 54.50 117 ARG A N 1
ATOM 932 C CA . ARG A 1 117 ? -19.781 22.934 -7.405 1.00 54.50 117 ARG A CA 1
ATOM 933 C C . ARG A 1 117 ? -19.035 21.604 -7.557 1.00 54.50 117 ARG A C 1
ATOM 935 O O . ARG A 1 117 ? -18.859 21.166 -8.693 1.00 54.50 117 ARG A O 1
ATOM 942 N N . ALA A 1 118 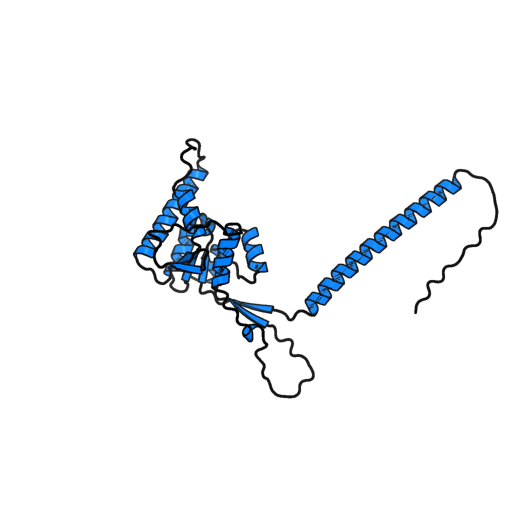? -18.591 20.970 -6.467 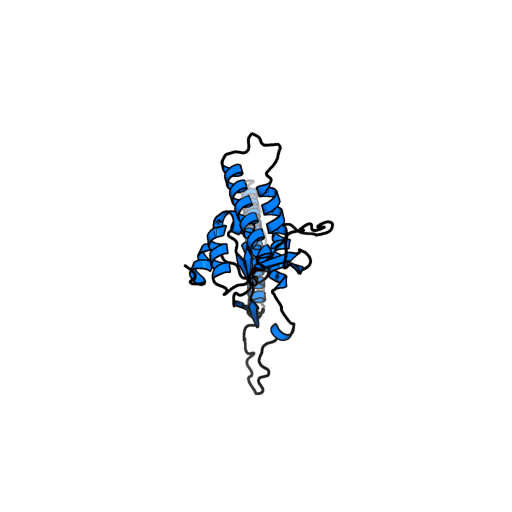1.00 59.16 118 ALA A N 1
ATOM 943 C CA . ALA A 1 118 ? -17.955 19.658 -6.525 1.00 59.16 118 ALA A CA 1
ATOM 944 C C . ALA A 1 118 ? -18.870 18.693 -7.298 1.00 59.16 118 ALA A C 1
ATOM 946 O O . ALA A 1 118 ? -19.975 18.366 -6.857 1.00 59.16 118 ALA A O 1
ATOM 947 N N . GLY A 1 119 ? -18.442 18.298 -8.500 1.00 67.69 119 GLY A N 1
ATOM 948 C CA . GLY A 1 119 ? -19.222 17.425 -9.373 1.00 67.69 119 GLY A CA 1
ATOM 949 C C . GLY A 1 119 ? -19.555 16.101 -8.681 1.00 67.69 119 GLY A C 1
ATOM 950 O O . GLY A 1 119 ? -18.880 15.699 -7.733 1.00 67.69 119 GLY A O 1
ATOM 951 N N . GLY A 1 120 ? -20.576 15.386 -9.168 1.00 80.44 120 GLY A N 1
ATOM 952 C CA . GLY A 1 120 ? -21.063 14.153 -8.529 1.00 80.44 120 GLY A CA 1
ATOM 953 C C . GLY A 1 120 ? -19.964 13.129 -8.208 1.00 80.44 120 GLY A C 1
ATOM 954 O O . GLY A 1 120 ? -20.026 12.473 -7.173 1.00 80.44 120 GLY A O 1
ATOM 955 N N . TYR A 1 121 ? -18.913 13.059 -9.031 1.00 85.69 121 TYR A N 1
ATOM 956 C CA . TYR A 1 121 ? -17.753 12.196 -8.801 1.00 85.69 121 TYR A CA 1
ATOM 957 C C . TYR A 1 121 ? -16.952 12.557 -7.538 1.00 85.69 121 TYR A C 1
ATOM 959 O O . TYR A 1 121 ? -16.627 11.671 -6.750 1.00 85.69 121 TYR A O 1
ATOM 967 N N . ALA A 1 122 ? -16.682 13.843 -7.291 1.00 88.12 122 ALA A N 1
ATOM 968 C CA . ALA A 1 122 ? -15.913 14.283 -6.123 1.00 88.12 122 ALA A CA 1
ATOM 969 C C . ALA A 1 122 ? -16.617 13.907 -4.810 1.00 88.12 122 ALA A C 1
ATOM 971 O O . ALA A 1 122 ? -15.980 13.432 -3.873 1.00 88.12 122 ALA A O 1
ATOM 972 N N . ARG A 1 123 ? -17.952 14.014 -4.776 1.00 89.31 123 ARG A N 1
ATOM 973 C CA . ARG A 1 123 ? -18.765 13.599 -3.625 1.00 89.31 123 ARG A CA 1
ATOM 974 C C . ARG A 1 123 ? -18.733 12.084 -3.392 1.00 89.31 123 ARG A C 1
ATOM 976 O O . ARG A 1 123 ? -18.740 11.639 -2.248 1.00 89.31 123 ARG A O 1
ATOM 983 N N . VAL A 1 124 ? -18.681 11.286 -4.463 1.00 93.44 124 VAL A N 1
ATOM 984 C CA . VAL A 1 124 ? -18.534 9.822 -4.365 1.00 93.44 124 VAL A CA 1
ATOM 985 C C . VAL A 1 124 ? -17.171 9.454 -3.779 1.00 93.44 124 VAL A C 1
ATOM 987 O O . VAL A 1 124 ? -17.106 8.608 -2.888 1.00 93.44 124 VAL A O 1
ATOM 990 N N . VAL A 1 125 ? -16.095 10.102 -4.236 1.00 95.19 125 VAL A N 1
ATOM 991 C CA . VAL A 1 125 ? -14.741 9.887 -3.700 1.00 95.19 125 VAL A CA 1
ATOM 992 C C . VAL A 1 125 ? -14.658 10.311 -2.233 1.00 95.19 125 VAL A C 1
ATOM 994 O O . VAL A 1 125 ? -14.143 9.550 -1.420 1.00 95.19 125 VAL A O 1
ATOM 997 N N . GLN A 1 126 ? -15.233 11.460 -1.870 1.00 95.44 126 GLN A N 1
ATOM 998 C CA . GLN A 1 126 ? -15.289 11.931 -0.484 1.00 95.44 126 GLN A CA 1
ATOM 999 C C . GLN A 1 126 ? -15.968 10.912 0.446 1.00 95.44 126 GLN A C 1
ATOM 1001 O O . GLN A 1 126 ? -15.435 10.583 1.505 1.00 95.44 126 GLN A O 1
ATOM 1006 N N . GLU A 1 127 ? -17.119 10.360 0.050 1.00 96.06 127 GLU A N 1
ATOM 1007 C CA . GLU A 1 127 ? -17.826 9.359 0.859 1.00 96.06 127 GLU A CA 1
ATOM 1008 C C . GLU A 1 127 ? -17.047 8.036 0.959 1.00 96.06 127 GLU A C 1
ATOM 1010 O O . GLU A 1 127 ? -17.017 7.410 2.021 1.00 96.06 127 GLU A O 1
ATOM 1015 N N . LYS A 1 128 ? -16.377 7.609 -0.119 1.00 98.00 128 LYS A N 1
ATOM 1016 C CA . LYS A 1 128 ? -15.468 6.448 -0.094 1.00 98.00 128 LYS A CA 1
ATOM 1017 C C . LYS A 1 128 ? -14.283 6.679 0.852 1.00 98.00 128 LYS A C 1
ATOM 1019 O O . LYS A 1 128 ? -13.943 5.785 1.628 1.00 98.00 128 LYS A O 1
ATOM 1024 N N . ALA A 1 129 ? -13.698 7.876 0.841 1.00 98.12 129 ALA A N 1
ATOM 1025 C CA . ALA A 1 129 ? -12.619 8.257 1.747 1.00 98.12 129 ALA A CA 1
ATOM 1026 C C . ALA A 1 129 ? -13.089 8.254 3.210 1.00 98.12 129 ALA A C 1
ATOM 1028 O O . ALA A 1 129 ? -12.444 7.637 4.056 1.00 98.12 129 ALA A O 1
ATOM 1029 N N . ARG A 1 130 ? -14.272 8.821 3.497 1.00 98.06 130 ARG A N 1
ATOM 1030 C CA . ARG A 1 130 ? -14.888 8.799 4.835 1.00 98.06 130 ARG A CA 1
ATOM 1031 C C . ARG A 1 130 ? -15.076 7.371 5.354 1.00 98.06 130 ARG A C 1
ATOM 1033 O O . ARG A 1 130 ? -14.696 7.077 6.482 1.00 98.06 130 ARG A O 1
ATOM 1040 N N . LYS A 1 131 ? -15.609 6.470 4.521 1.00 98.56 131 LYS A N 1
ATOM 1041 C CA . LYS A 1 131 ? -15.760 5.043 4.865 1.00 98.56 131 LYS A CA 1
ATOM 1042 C C . LYS A 1 131 ? -14.421 4.353 5.123 1.00 98.56 131 LYS A C 1
ATOM 1044 O O . LYS A 1 131 ? -14.348 3.470 5.972 1.00 98.56 131 LYS A O 1
ATOM 1049 N N . SER A 1 132 ? -13.379 4.744 4.396 1.00 98.69 132 SER A N 1
ATOM 1050 C CA . SER A 1 132 ? -12.034 4.188 4.556 1.00 98.69 132 SER A CA 1
ATOM 1051 C C . SER A 1 132 ? -11.399 4.622 5.877 1.00 98.69 132 SER A C 1
ATOM 1053 O O . SER A 1 132 ? -10.886 3.774 6.601 1.00 98.69 132 SER A O 1
ATOM 1055 N N . ILE A 1 133 ? -11.504 5.908 6.235 1.00 98.31 133 ILE A N 1
ATOM 1056 C CA . ILE A 1 133 ? -11.064 6.418 7.544 1.00 98.31 133 ILE A CA 1
ATOM 1057 C C . ILE A 1 133 ? -11.833 5.737 8.676 1.00 98.31 133 ILE A C 1
ATOM 1059 O O . ILE A 1 133 ? -11.216 5.198 9.587 1.00 98.31 133 ILE A O 1
ATOM 1063 N N . GLU A 1 134 ? -13.160 5.656 8.572 1.00 98.38 134 GLU A N 1
ATOM 1064 C CA . GLU A 1 134 ? -14.005 4.988 9.568 1.00 98.38 134 GLU A CA 1
ATOM 1065 C C . GLU A 1 134 ? -13.636 3.503 9.745 1.00 98.38 134 GLU A C 1
ATOM 1067 O O . GLU A 1 134 ? -13.617 2.986 10.862 1.00 98.38 134 GLU A O 1
ATOM 1072 N N . PHE A 1 135 ? -13.308 2.804 8.654 1.00 98.69 135 PHE A N 1
ATOM 1073 C CA . PHE A 1 135 ? -12.794 1.437 8.713 1.00 98.69 135 PHE A CA 1
ATOM 1074 C C . PHE A 1 135 ? -11.454 1.361 9.457 1.00 98.69 135 PHE A C 1
ATOM 1076 O O . PHE A 1 135 ? -11.306 0.521 10.346 1.00 98.69 135 PHE A O 1
ATOM 1083 N N . LEU A 1 136 ? -10.495 2.224 9.111 1.00 98.44 136 LEU A N 1
ATOM 1084 C CA . LEU A 1 136 ? -9.171 2.242 9.733 1.00 98.44 136 LEU A CA 1
ATOM 1085 C C . LEU A 1 136 ? -9.268 2.564 11.227 1.00 98.44 136 LEU A C 1
ATOM 1087 O O . LEU A 1 136 ? -8.748 1.805 12.040 1.00 98.44 136 LEU A O 1
ATOM 1091 N N . GLU A 1 137 ? -9.972 3.634 11.594 1.00 97.88 137 GLU A N 1
ATOM 1092 C CA . GLU A 1 137 ? -10.138 4.076 12.983 1.00 97.88 137 GLU A CA 1
ATOM 1093 C C . GLU A 1 137 ? -10.716 2.963 13.857 1.00 97.88 137 GLU A C 1
ATOM 1095 O O . GLU A 1 137 ? -10.095 2.593 14.851 1.00 97.88 137 GLU A O 1
ATOM 1100 N N . ARG A 1 138 ? -11.812 2.321 13.428 1.00 97.94 138 ARG A N 1
ATOM 1101 C CA . ARG A 1 138 ? -12.403 1.190 14.165 1.00 97.94 138 ARG A CA 1
ATOM 1102 C C . ARG A 1 138 ? -11.416 0.039 14.370 1.00 97.94 138 ARG A C 1
ATOM 1104 O O . ARG A 1 138 ? -11.385 -0.568 15.440 1.00 97.94 138 ARG A O 1
ATOM 1111 N N . ARG A 1 139 ? -10.617 -0.296 13.350 1.00 97.69 139 ARG A N 1
ATOM 1112 C CA . ARG A 1 139 ? -9.654 -1.407 13.426 1.00 97.69 139 ARG A CA 1
ATOM 1113 C C . ARG A 1 139 ? -8.478 -1.075 14.347 1.00 97.69 139 ARG A C 1
ATOM 1115 O O . ARG A 1 139 ? -8.110 -1.921 15.163 1.00 97.69 139 ARG A O 1
ATOM 1122 N N . PHE A 1 140 ? -7.952 0.148 14.292 1.00 97.50 140 PHE A N 1
ATOM 1123 C CA . PHE A 1 140 ? -6.922 0.613 15.227 1.00 97.50 140 PHE A CA 1
ATOM 1124 C C . PHE A 1 140 ? -7.442 0.707 16.668 1.00 97.50 140 PHE A C 1
ATOM 1126 O O . PHE A 1 140 ? -6.768 0.248 17.586 1.00 97.50 140 PHE A O 1
ATOM 1133 N N . GLU A 1 141 ? -8.659 1.213 16.885 1.00 96.94 141 GLU A N 1
ATOM 1134 C CA . GLU A 1 141 ? -9.299 1.247 18.211 1.00 96.94 141 GLU A CA 1
ATOM 1135 C C . GLU A 1 141 ? -9.483 -0.157 18.798 1.00 96.94 141 GLU A C 1
ATOM 1137 O O . GLU A 1 141 ? -9.242 -0.375 19.986 1.00 96.94 141 GLU A O 1
ATOM 1142 N N . SER A 1 142 ? -9.830 -1.134 17.953 1.00 96.31 142 SER A N 1
ATOM 1143 C CA . SER A 1 142 ? -9.920 -2.546 18.343 1.00 96.31 142 SER A CA 1
ATOM 1144 C C . SER A 1 142 ? -8.563 -3.236 18.551 1.00 96.31 142 SER A C 1
ATOM 1146 O O . SER A 1 142 ? -8.535 -4.404 18.939 1.00 96.31 142 SER A O 1
ATOM 1148 N N . ARG A 1 143 ? -7.446 -2.531 18.311 1.00 95.44 143 ARG A N 1
ATOM 1149 C CA . ARG A 1 143 ? -6.069 -3.053 18.357 1.00 95.44 143 ARG A CA 1
ATOM 1150 C C . ARG A 1 143 ? -5.869 -4.289 17.479 1.00 95.44 143 ARG A C 1
ATOM 1152 O O . ARG A 1 143 ? -5.322 -5.302 17.918 1.00 95.44 143 ARG A O 1
ATOM 1159 N N . ASP A 1 144 ? -6.333 -4.215 16.234 1.00 96.81 144 ASP A N 1
ATOM 1160 C CA . ASP A 1 144 ? -6.184 -5.313 15.283 1.00 96.81 144 ASP A CA 1
ATOM 1161 C C . ASP A 1 144 ? -4.695 -5.629 15.027 1.00 96.81 144 ASP A C 1
ATOM 1163 O O . ASP A 1 144 ? -3.971 -4.845 14.419 1.00 96.81 144 ASP A O 1
ATOM 1167 N N . SER A 1 145 ? -4.240 -6.817 15.446 1.00 96.62 145 SER A N 1
ATOM 1168 C CA . SER A 1 145 ? -2.833 -7.238 15.332 1.00 96.62 145 SER A CA 1
ATOM 1169 C C . SER A 1 145 ? -2.310 -7.364 13.894 1.00 96.62 145 SER A C 1
ATOM 1171 O O . SER A 1 145 ? -1.101 -7.491 13.691 1.00 96.62 145 SER A O 1
ATOM 1173 N N . CYS A 1 146 ? -3.203 -7.391 12.901 1.00 97.56 146 CYS A N 1
ATOM 1174 C CA . CYS A 1 146 ? -2.867 -7.484 11.482 1.00 97.56 146 CYS A CA 1
ATOM 1175 C C . CYS A 1 146 ? -2.962 -6.129 10.767 1.00 97.56 146 CYS A C 1
ATOM 1177 O O . CYS A 1 146 ? -2.808 -6.096 9.550 1.00 97.56 146 CYS A O 1
ATOM 1179 N N . LEU A 1 147 ? -3.207 -5.027 11.481 1.00 98.25 147 LEU A N 1
ATOM 1180 C CA . LEU A 1 147 ? -3.211 -3.678 10.922 1.00 98.25 147 LEU A CA 1
ATOM 1181 C C . LEU A 1 147 ? -2.121 -2.835 11.585 1.00 98.25 147 LEU A C 1
ATOM 1183 O O . LEU A 1 147 ? -2.006 -2.798 12.807 1.00 98.25 147 LEU A O 1
ATOM 1187 N N . ARG A 1 148 ? -1.319 -2.144 10.776 1.00 97.94 148 ARG A N 1
ATOM 1188 C CA . ARG A 1 148 ? -0.295 -1.201 11.242 1.00 97.94 148 ARG A CA 1
ATOM 1189 C C . ARG A 1 148 ? -0.348 0.062 10.406 1.00 97.94 148 ARG A C 1
ATOM 1191 O O . ARG A 1 148 ? -0.687 0.001 9.225 1.00 97.94 148 ARG A O 1
ATOM 1198 N N . ALA A 1 149 ? 0.023 1.190 10.996 1.00 97.94 149 ALA A N 1
ATOM 1199 C CA . ALA A 1 149 ? 0.381 2.377 10.232 1.00 97.94 149 ALA A CA 1
ATOM 1200 C C . ALA A 1 149 ? 1.895 2.575 10.304 1.00 97.94 149 ALA A C 1
ATOM 1202 O O . ALA A 1 149 ? 2.504 2.262 11.326 1.00 97.94 149 ALA A O 1
ATOM 1203 N N . LEU A 1 150 ? 2.506 3.069 9.232 1.00 97.00 150 LEU A N 1
ATOM 1204 C CA . LEU A 1 150 ? 3.938 3.348 9.208 1.00 97.00 150 LEU A CA 1
ATOM 1205 C C . LEU A 1 150 ? 4.176 4.814 8.889 1.00 97.00 150 LEU A C 1
ATOM 1207 O O . LEU A 1 150 ? 3.725 5.323 7.861 1.00 97.00 150 LEU A O 1
ATOM 1211 N N . THR A 1 151 ? 4.911 5.474 9.775 1.00 95.00 151 THR A N 1
ATOM 1212 C CA . THR A 1 151 ? 5.325 6.854 9.550 1.00 95.00 151 THR A CA 1
ATOM 1213 C C . THR A 1 151 ? 6.344 6.945 8.427 1.00 95.00 151 THR A C 1
ATOM 1215 O O . THR A 1 151 ? 7.083 6.001 8.138 1.00 95.00 151 THR A O 1
ATOM 1218 N N . SER A 1 152 ? 6.470 8.130 7.850 1.00 90.88 152 SER A N 1
ATOM 1219 C CA . SER A 1 152 ? 7.502 8.442 6.858 1.00 90.88 152 SER A CA 1
ATOM 1220 C C . SER A 1 152 ? 8.948 8.259 7.370 1.00 90.88 152 SER A C 1
ATOM 1222 O O . SER A 1 152 ? 9.883 8.128 6.581 1.00 90.88 152 SER A O 1
ATOM 1224 N N . ARG A 1 153 ? 9.142 8.206 8.699 1.00 90.06 153 ARG A N 1
ATOM 1225 C CA . ARG A 1 153 ? 10.425 7.919 9.373 1.00 90.06 153 ARG A CA 1
ATOM 1226 C C . ARG A 1 153 ? 10.616 6.438 9.735 1.00 90.06 153 ARG A C 1
ATOM 1228 O O . ARG A 1 153 ? 11.633 6.093 10.328 1.00 90.06 153 ARG A O 1
ATOM 1235 N N . GLY A 1 154 ? 9.660 5.570 9.398 1.00 92.31 154 G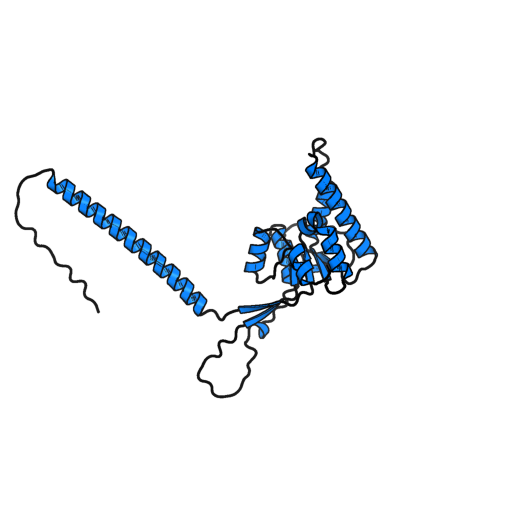LY A N 1
ATOM 1236 C CA . GLY A 1 154 ? 9.730 4.130 9.659 1.00 92.31 154 GLY A CA 1
ATOM 1237 C C . GLY A 1 154 ? 9.319 3.703 11.071 1.00 92.31 154 GLY A C 1
ATOM 1238 O O . GLY A 1 154 ? 9.652 2.599 11.488 1.00 92.31 154 GLY A O 1
ATOM 1239 N N . ASN A 1 155 ? 8.608 4.551 11.816 1.00 94.00 155 ASN A N 1
ATOM 1240 C CA . ASN A 1 155 ? 7.992 4.153 13.086 1.00 94.00 155 ASN A CA 1
ATOM 1241 C C . ASN A 1 155 ? 6.644 3.474 12.822 1.00 94.00 155 ASN A C 1
ATOM 1243 O O . ASN A 1 155 ? 5.790 4.075 12.166 1.00 94.00 155 ASN A O 1
ATOM 1247 N N . GLU A 1 156 ? 6.454 2.263 13.347 1.00 95.44 156 GLU A N 1
ATOM 1248 C CA . GLU A 1 156 ? 5.157 1.581 13.353 1.00 95.44 156 GLU A CA 1
ATOM 1249 C C . GLU A 1 156 ? 4.248 2.186 14.431 1.00 95.44 156 GLU A C 1
ATOM 1251 O O . GLU A 1 156 ? 4.667 2.413 15.567 1.00 95.44 156 GLU A O 1
ATOM 1256 N N . LEU A 1 157 ? 2.996 2.449 14.066 1.00 93.81 157 LEU A N 1
ATOM 1257 C CA . LEU A 1 157 ? 1.971 2.991 14.945 1.00 93.81 157 LEU A CA 1
ATOM 1258 C C . LEU A 1 157 ? 0.876 1.947 15.172 1.00 93.81 157 LEU A C 1
ATOM 1260 O O . LEU A 1 157 ? 0.303 1.410 14.221 1.00 93.81 157 LEU A O 1
ATOM 1264 N N . GLU A 1 158 ? 0.552 1.718 16.443 1.00 86.69 158 GLU A N 1
ATOM 1265 C CA . GLU A 1 158 ? -0.584 0.888 16.877 1.00 86.69 158 GLU A CA 1
ATOM 1266 C C . GLU A 1 158 ? -1.877 1.704 17.050 1.00 86.69 158 GLU A C 1
ATOM 1268 O O . GLU A 1 158 ? -2.938 1.152 17.326 1.00 86.69 158 GLU A O 1
ATOM 1273 N N . SER A 1 159 ? -1.801 3.030 16.908 1.00 92.19 159 SER A N 1
ATOM 1274 C CA . SER A 1 159 ? -2.943 3.940 16.978 1.00 92.19 159 SER A CA 1
ATOM 1275 C C . SER A 1 159 ? -2.744 5.117 16.032 1.00 92.19 159 SER A C 1
ATOM 1277 O O . SER A 1 159 ? -1.632 5.616 15.871 1.00 92.19 159 SER A O 1
ATOM 1279 N N . ILE A 1 160 ? -3.847 5.577 15.444 1.00 93.12 160 ILE A N 1
ATOM 1280 C CA . ILE A 1 160 ? -3.891 6.716 14.519 1.00 93.12 160 ILE A CA 1
ATOM 1281 C C . ILE A 1 160 ? -4.758 7.870 15.046 1.00 93.12 160 ILE A C 1
ATOM 1283 O O . ILE A 1 160 ? -5.094 8.779 14.289 1.00 93.12 160 ILE A O 1
ATOM 1287 N N . ALA A 1 161 ? -5.142 7.846 16.329 1.00 88.38 161 ALA A N 1
ATOM 1288 C CA . ALA A 1 161 ? -6.000 8.874 16.932 1.00 88.38 161 ALA A CA 1
ATOM 1289 C C . ALA A 1 161 ? -5.378 10.283 16.858 1.00 88.38 161 ALA A C 1
ATOM 1291 O O . ALA A 1 161 ? -6.089 11.273 16.709 1.00 88.38 161 ALA A O 1
ATOM 1292 N N . PHE A 1 162 ? -4.044 10.366 16.904 1.00 82.88 162 PHE A N 1
ATOM 1293 C CA . PHE A 1 162 ? -3.278 11.602 16.742 1.00 82.88 162 PHE A CA 1
ATOM 1294 C C . PHE A 1 162 ? -2.199 11.385 15.679 1.00 82.88 162 PHE A C 1
ATOM 1296 O O . PHE A 1 162 ? -1.113 10.894 15.974 1.00 82.88 162 PHE A O 1
ATOM 1303 N N . ARG A 1 163 ? -2.530 11.708 14.426 1.00 84.06 163 ARG A N 1
ATOM 1304 C CA . ARG A 1 163 ? -1.763 11.326 13.225 1.00 84.06 163 ARG A CA 1
ATOM 1305 C C . ARG A 1 163 ? -1.108 12.495 12.479 1.00 84.06 163 ARG A C 1
ATOM 1307 O O . ARG A 1 163 ? -0.948 12.463 11.266 1.00 84.06 163 ARG A O 1
ATOM 1314 N N . SER A 1 164 ? -0.704 13.535 13.205 1.00 80.94 164 SER A N 1
ATOM 1315 C CA . SER A 1 164 ? 0.044 14.653 12.621 1.00 80.94 164 SER A CA 1
ATOM 1316 C C . SER A 1 164 ? 1.521 14.293 12.456 1.00 80.94 164 SER A C 1
ATOM 1318 O O . SER A 1 164 ? 2.205 14.025 13.443 1.00 80.94 164 SER A O 1
ATOM 1320 N N . GLU A 1 165 ? 2.025 14.341 11.225 1.00 75.25 165 GLU A N 1
ATOM 1321 C CA . GLU A 1 165 ? 3.453 14.220 10.926 1.00 75.25 165 GLU A CA 1
ATOM 1322 C C . GLU A 1 165 ? 4.026 15.543 10.433 1.00 75.25 165 GLU A C 1
ATOM 1324 O O . GLU A 1 165 ? 3.464 16.197 9.554 1.00 75.25 165 GLU A O 1
ATOM 1329 N N . ASP A 1 166 ? 5.182 15.912 10.983 1.00 70.88 166 ASP A N 1
ATOM 1330 C CA . ASP A 1 166 ? 5.987 16.986 10.428 1.00 70.88 166 ASP A CA 1
ATOM 1331 C C . ASP A 1 166 ? 6.772 16.459 9.220 1.00 70.88 166 ASP A C 1
ATOM 1333 O O . ASP A 1 166 ? 7.811 15.800 9.361 1.00 70.88 166 ASP A O 1
ATOM 1337 N N . ILE A 1 167 ? 6.219 16.734 8.039 1.00 69.19 167 ILE A N 1
ATOM 1338 C CA . ILE A 1 167 ? 6.814 16.433 6.734 1.00 69.19 167 ILE A CA 1
ATOM 1339 C C . ILE A 1 167 ? 7.795 17.524 6.272 1.00 69.19 167 ILE A C 1
ATOM 1341 O O . ILE A 1 167 ? 8.344 17.427 5.171 1.00 69.19 167 ILE A O 1
ATOM 1345 N N . THR A 1 168 ? 8.031 18.577 7.071 1.00 62.88 168 THR A N 1
ATOM 1346 C CA . THR A 1 168 ? 8.987 19.622 6.690 1.00 62.88 168 THR A CA 1
ATOM 1347 C C . THR A 1 168 ? 10.392 19.024 6.564 1.00 62.88 168 THR A C 1
ATOM 1349 O O . THR A 1 168 ? 10.929 18.396 7.474 1.00 62.88 168 THR A O 1
ATOM 1352 N N . GLY A 1 169 ? 10.978 19.157 5.370 1.00 61.22 169 GLY A N 1
ATOM 1353 C CA . GLY A 1 169 ? 12.297 18.607 5.043 1.00 61.22 169 GLY A CA 1
ATOM 1354 C C . GLY A 1 169 ? 12.303 17.211 4.408 1.00 61.22 169 GLY A C 1
ATOM 1355 O O . GLY A 1 169 ? 13.382 16.732 4.061 1.00 61.22 169 GLY A O 1
ATOM 1356 N N . GLN A 1 170 ? 11.151 16.563 4.195 1.00 65.69 170 GLN A N 1
ATOM 1357 C CA . GLN A 1 170 ? 11.108 15.339 3.389 1.00 65.69 170 GLN A CA 1
ATOM 1358 C C . GLN A 1 170 ? 11.207 15.652 1.897 1.00 65.69 170 GLN A C 1
ATOM 1360 O O . GLN A 1 170 ? 10.370 16.351 1.331 1.00 65.69 170 GLN A O 1
ATOM 1365 N N . LEU A 1 171 ? 12.255 15.124 1.258 1.00 63.72 171 LEU A N 1
ATOM 1366 C CA . LEU A 1 171 ? 12.387 15.114 -0.194 1.00 63.72 171 LEU A CA 1
ATOM 1367 C C . LEU A 1 171 ? 11.620 13.921 -0.767 1.00 63.72 171 LEU A C 1
ATOM 1369 O O . LEU A 1 171 ? 11.870 12.782 -0.377 1.00 63.72 171 LEU A O 1
ATOM 1373 N N . GLY A 1 172 ? 10.752 14.180 -1.740 1.00 75.94 172 GLY A N 1
ATOM 1374 C CA . GLY A 1 172 ? 10.030 13.147 -2.480 1.00 75.94 172 GLY A CA 1
ATOM 1375 C C . GLY A 1 172 ? 8.561 13.495 -2.670 1.00 75.94 172 GLY A C 1
ATOM 1376 O O . GLY A 1 172 ? 8.023 14.376 -2.004 1.00 75.94 172 GLY A O 1
ATOM 1377 N N . ASN A 1 173 ? 7.919 12.818 -3.616 1.00 90.19 173 ASN A N 1
ATOM 1378 C CA . ASN A 1 173 ? 6.461 12.836 -3.744 1.00 90.19 173 ASN A CA 1
ATOM 1379 C C . ASN A 1 173 ? 5.841 11.753 -2.838 1.00 90.19 173 ASN A C 1
ATOM 1381 O O . ASN A 1 173 ? 6.546 10.949 -2.226 1.00 90.19 173 ASN A O 1
ATOM 1385 N N . ASN A 1 174 ? 4.512 11.708 -2.775 1.00 92.81 174 ASN A N 1
ATOM 1386 C CA . ASN A 1 174 ? 3.802 10.742 -1.936 1.00 92.81 174 ASN A CA 1
ATOM 1387 C C . ASN A 1 174 ? 4.082 9.285 -2.353 1.00 92.81 174 ASN A C 1
ATOM 1389 O O . ASN A 1 174 ? 4.190 8.424 -1.481 1.00 92.81 174 ASN A O 1
ATOM 1393 N N . ASP A 1 175 ? 4.328 9.009 -3.642 1.00 95.50 175 ASP A N 1
ATOM 1394 C CA . ASP A 1 175 ? 4.762 7.677 -4.092 1.00 95.50 175 ASP A CA 1
ATOM 1395 C C . ASP A 1 175 ? 6.093 7.276 -3.449 1.00 95.50 175 ASP A C 1
ATOM 1397 O O . ASP A 1 175 ? 6.274 6.121 -3.080 1.00 95.50 175 ASP A O 1
ATOM 1401 N N . ASP A 1 176 ? 7.037 8.211 -3.309 1.00 94.69 176 ASP A N 1
ATOM 1402 C CA . ASP A 1 176 ? 8.342 7.934 -2.706 1.00 94.69 176 ASP A CA 1
ATOM 1403 C C . ASP A 1 176 ? 8.197 7.576 -1.215 1.00 94.69 176 ASP A C 1
ATOM 1405 O O . ASP A 1 176 ? 8.928 6.718 -0.718 1.00 94.69 176 ASP A O 1
ATOM 1409 N N . LEU A 1 177 ? 7.208 8.155 -0.523 1.00 95.19 177 LEU A N 1
ATOM 1410 C CA . LEU A 1 177 ? 6.847 7.807 0.857 1.00 95.19 177 LEU A CA 1
ATOM 1411 C C . LEU A 1 177 ? 6.135 6.445 0.959 1.00 95.19 177 LEU A C 1
ATOM 1413 O O . LEU A 1 177 ? 6.368 5.680 1.895 1.00 95.19 177 LEU A O 1
ATOM 1417 N N . ILE A 1 178 ? 5.294 6.093 -0.014 1.00 97.69 178 ILE A N 1
ATOM 1418 C CA . ILE A 1 178 ? 4.689 4.753 -0.091 1.00 97.69 178 ILE A CA 1
ATOM 1419 C C . ILE A 1 178 ? 5.774 3.698 -0.369 1.00 97.69 178 ILE A C 1
ATOM 1421 O O . ILE A 1 178 ? 5.792 2.622 0.234 1.00 97.69 178 ILE A O 1
ATOM 1425 N N . LEU A 1 179 ? 6.728 4.012 -1.247 1.00 97.31 179 LEU A N 1
ATOM 1426 C CA . LEU A 1 179 ? 7.856 3.137 -1.553 1.00 97.31 179 LEU A CA 1
ATOM 1427 C C . LEU A 1 179 ? 8.818 3.011 -0.375 1.00 97.31 179 LEU A C 1
ATOM 1429 O O . LEU A 1 179 ? 9.299 1.908 -0.128 1.00 97.31 179 LEU A O 1
ATOM 1433 N N . SER A 1 180 ? 9.087 4.085 0.372 1.00 95.94 180 SER A N 1
ATOM 1434 C CA . SER A 1 180 ? 9.906 4.003 1.587 1.00 95.94 180 SER A CA 1
ATOM 1435 C C . SER A 1 180 ? 9.249 3.106 2.639 1.00 95.94 180 SER A C 1
ATOM 1437 O O . SER A 1 180 ? 9.944 2.310 3.271 1.00 95.94 180 SER A O 1
ATOM 1439 N N . CYS A 1 181 ? 7.914 3.135 2.740 1.00 97.56 181 CYS A N 1
ATOM 1440 C CA . CYS A 1 181 ? 7.156 2.191 3.556 1.00 97.56 181 CYS A CA 1
ATOM 1441 C C . CYS A 1 181 ? 7.360 0.740 3.100 1.00 97.56 181 CYS A C 1
ATOM 1443 O O . CYS A 1 181 ? 7.652 -0.126 3.922 1.00 97.56 181 CYS A O 1
ATOM 1445 N N . CYS A 1 182 ? 7.314 0.463 1.794 1.00 98.19 182 CYS A N 1
ATOM 1446 C CA . CYS A 1 182 ? 7.612 -0.878 1.282 1.00 98.19 182 CYS A CA 1
ATOM 1447 C C . CYS A 1 182 ? 9.052 -1.309 1.609 1.00 98.19 182 CYS A C 1
ATOM 1449 O O . CYS A 1 182 ? 9.286 -2.410 2.106 1.00 98.19 182 CYS A O 1
ATOM 1451 N N . LEU A 1 183 ? 10.019 -0.424 1.358 1.00 96.62 183 LEU A N 1
ATOM 1452 C CA . LEU A 1 183 ? 11.444 -0.681 1.561 1.00 96.62 183 LEU A CA 1
ATOM 1453 C C . LEU A 1 183 ? 11.812 -0.898 3.031 1.00 96.62 183 LEU A C 1
ATOM 1455 O O . LEU A 1 183 ? 12.762 -1.626 3.302 1.00 96.62 183 LEU A O 1
ATOM 1459 N N . HIS A 1 184 ? 11.048 -0.343 3.975 1.00 96.88 184 HIS A N 1
ATOM 1460 C CA . HIS A 1 184 ? 11.216 -0.613 5.404 1.00 96.88 184 HIS A CA 1
ATOM 1461 C C . HIS A 1 184 ? 11.169 -2.120 5.729 1.00 96.88 184 HIS A C 1
ATOM 1463 O O . HIS A 1 184 ? 11.868 -2.595 6.627 1.00 96.88 184 HIS A O 1
ATOM 1469 N N . TYR A 1 185 ? 10.392 -2.893 4.963 1.00 96.25 185 TYR A N 1
ATOM 1470 C CA . TYR A 1 185 ? 10.256 -4.343 5.130 1.00 96.25 185 TYR A CA 1
ATOM 1471 C C . TYR A 1 185 ? 11.214 -5.160 4.248 1.00 96.25 185 TYR A C 1
ATOM 1473 O O . TYR A 1 185 ? 11.276 -6.384 4.380 1.00 96.25 185 TYR A O 1
ATOM 1481 N N . CYS A 1 186 ? 12.016 -4.514 3.400 1.00 93.44 186 CYS A N 1
ATOM 1482 C CA . CYS A 1 186 ? 13.100 -5.155 2.656 1.00 93.44 186 CYS A CA 1
ATOM 1483 C C . CYS A 1 186 ? 14.349 -5.256 3.549 1.00 93.44 186 CYS A C 1
ATOM 1485 O O . CYS A 1 186 ? 15.232 -4.401 3.521 1.00 93.44 186 CYS A O 1
ATOM 1487 N N . LYS A 1 187 ? 14.424 -6.299 4.385 1.00 84.19 187 LYS A N 1
ATOM 1488 C CA . LYS A 1 187 ? 15.512 -6.505 5.363 1.00 84.19 187 LYS A CA 1
ATOM 1489 C C . LYS A 1 187 ? 16.744 -7.182 4.756 1.00 84.19 187 LYS A C 1
ATOM 1491 O O . LYS A 1 187 ? 17.206 -8.203 5.269 1.00 84.19 187 LYS A O 1
ATOM 1496 N N . ASP A 1 188 ? 17.273 -6.601 3.689 1.00 85.94 188 ASP A N 1
ATOM 1497 C CA . ASP A 1 188 ? 18.435 -7.138 2.986 1.00 85.94 188 ASP A CA 1
ATOM 1498 C C . ASP A 1 188 ? 19.707 -7.014 3.841 1.00 85.94 188 ASP A C 1
ATOM 1500 O O . ASP A 1 188 ? 20.057 -5.933 4.323 1.00 85.94 188 ASP A O 1
ATOM 1504 N N . LYS A 1 189 ? 20.431 -8.119 4.037 1.00 81.31 189 LYS A N 1
ATOM 1505 C CA . LYS A 1 189 ? 21.748 -8.131 4.691 1.00 81.31 189 LYS A CA 1
ATOM 1506 C C . LYS A 1 189 ? 22.824 -8.424 3.655 1.00 81.31 189 LYS A C 1
ATOM 1508 O O . LYS A 1 189 ? 22.603 -9.178 2.720 1.00 81.31 189 LYS A O 1
ATOM 1513 N N . ALA A 1 190 ? 24.042 -7.921 3.869 1.00 76.75 190 ALA A N 1
ATOM 1514 C CA . ALA A 1 190 ? 25.170 -8.147 2.952 1.00 76.75 190 ALA A CA 1
ATOM 1515 C C . ALA A 1 190 ? 25.411 -9.639 2.630 1.00 76.75 190 ALA A C 1
ATOM 1517 O O . ALA A 1 190 ? 25.777 -9.988 1.514 1.00 76.75 190 ALA A O 1
ATOM 1518 N N . LYS A 1 191 ? 25.149 -10.525 3.599 1.00 77.19 191 LYS A N 1
ATOM 1519 C CA . LYS A 1 191 ? 25.235 -11.982 3.431 1.00 77.19 191 LYS A CA 1
ATOM 1520 C C . LYS A 1 191 ? 24.201 -12.567 2.457 1.00 77.19 191 LYS A C 1
ATOM 1522 O O . LYS A 1 191 ? 24.459 -13.629 1.912 1.00 77.19 191 LYS A O 1
ATOM 1527 N N . ASP A 1 192 ? 23.067 -11.900 2.251 1.00 76.56 192 ASP A N 1
ATOM 1528 C CA . ASP A 1 192 ? 21.981 -12.362 1.377 1.00 76.56 192 ASP A CA 1
ATOM 1529 C C . ASP A 1 192 ? 22.322 -12.099 -0.103 1.00 76.56 192 ASP A C 1
ATOM 1531 O O . ASP A 1 192 ? 21.789 -12.746 -0.997 1.00 76.56 192 ASP A O 1
ATOM 1535 N N . PHE A 1 193 ? 23.289 -11.209 -0.360 1.00 74.19 193 PHE A N 1
ATOM 1536 C CA . PHE A 1 193 ? 23.897 -10.991 -1.676 1.00 74.19 193 PHE A CA 1
ATOM 1537 C C . PHE A 1 193 ? 25.093 -11.914 -1.947 1.00 74.19 193 PHE A C 1
ATOM 1539 O O . PHE A 1 193 ? 25.710 -11.830 -3.010 1.00 74.19 193 PHE A O 1
ATOM 1546 N N . MET A 1 194 ? 25.454 -12.780 -0.994 1.00 70.19 194 MET A N 1
ATOM 1547 C CA . MET A 1 194 ? 26.496 -13.780 -1.192 1.00 70.19 194 MET A CA 1
ATOM 1548 C C . MET A 1 194 ? 25.864 -15.132 -1.539 1.00 70.19 194 MET A C 1
ATOM 1550 O O . MET A 1 194 ? 24.902 -15.537 -0.887 1.00 70.19 194 MET A O 1
ATOM 1554 N N . PRO A 1 195 ? 26.410 -15.869 -2.520 1.00 64.12 195 PRO A N 1
ATOM 1555 C CA . PRO A 1 195 ? 25.925 -17.206 -2.835 1.00 64.12 195 PRO A CA 1
ATOM 1556 C C . PRO A 1 195 ? 26.039 -18.113 -1.604 1.00 64.12 195 PRO A C 1
ATOM 1558 O O . PRO A 1 195 ? 27.052 -18.123 -0.901 1.00 64.12 195 PRO A O 1
ATOM 1561 N N . THR A 1 196 ? 24.991 -18.893 -1.347 1.00 60.91 196 THR A N 1
ATOM 1562 C CA . THR A 1 196 ? 24.855 -19.764 -0.167 1.00 60.91 196 THR A CA 1
ATOM 1563 C C . THR A 1 196 ? 25.878 -20.903 -0.118 1.00 60.91 196 THR A C 1
ATOM 1565 O O . THR A 1 196 ? 26.058 -21.543 0.920 1.00 60.91 196 THR A O 1
ATOM 1568 N N . SER A 1 197 ? 26.605 -21.136 -1.209 1.00 56.06 197 SER A N 1
ATOM 1569 C CA . SER A 1 197 ? 27.572 -22.218 -1.324 1.00 56.06 197 SER A CA 1
ATOM 1570 C C . SER A 1 197 ? 28.951 -21.836 -0.777 1.00 56.06 197 SER A C 1
ATOM 1572 O O . SER A 1 197 ? 29.860 -21.444 -1.504 1.00 56.06 197 SER A O 1
ATOM 1574 N N . LYS A 1 198 ? 29.168 -22.116 0.516 1.00 53.62 198 LYS A N 1
ATOM 1575 C CA . LYS A 1 198 ? 30.456 -22.673 0.970 1.00 53.62 198 LYS A CA 1
ATOM 1576 C C . LYS A 1 198 ? 30.506 -24.165 0.613 1.00 53.62 198 LYS A C 1
ATOM 1578 O O . LYS A 1 198 ? 30.561 -25.011 1.503 1.00 53.62 198 LYS A O 1
ATOM 1583 N N . VAL A 1 199 ? 30.458 -24.511 -0.673 1.00 47.50 199 VAL A N 1
ATOM 1584 C CA . VAL A 1 199 ? 30.666 -25.899 -1.103 1.00 47.50 199 VAL A CA 1
ATOM 1585 C C . VAL A 1 199 ? 32.151 -26.090 -1.380 1.00 47.50 199 VAL A C 1
ATOM 1587 O O . VAL A 1 199 ? 32.737 -25.504 -2.285 1.00 47.50 199 VAL A O 1
ATOM 1590 N N . LYS A 1 200 ? 32.775 -26.887 -0.511 1.00 53.69 200 LYS A N 1
ATOM 1591 C CA . LYS A 1 200 ? 34.092 -27.478 -0.724 1.00 53.69 200 LYS A CA 1
ATOM 1592 C C . LYS A 1 200 ? 34.057 -28.341 -1.993 1.00 53.69 200 LYS A C 1
ATOM 1594 O O . LYS A 1 200 ? 33.092 -29.064 -2.206 1.00 53.69 200 LYS A O 1
ATOM 1599 N N . SER A 1 201 ? 35.192 -28.366 -2.687 1.00 44.22 201 SER A N 1
ATOM 1600 C CA . SER A 1 201 ? 35.621 -29.298 -3.744 1.00 44.22 201 SER A CA 1
ATOM 1601 C C . SER A 1 201 ? 35.453 -28.837 -5.198 1.00 44.22 201 SER A C 1
ATOM 1603 O O . SER A 1 201 ? 34.362 -28.588 -5.693 1.00 44.22 201 SER A O 1
ATOM 1605 N N . CYS A 1 202 ? 36.617 -28.734 -5.846 1.00 47.28 202 CYS A N 1
ATOM 1606 C CA . CYS A 1 202 ? 36.913 -29.088 -7.231 1.00 47.28 202 CYS A CA 1
ATOM 1607 C C . CYS A 1 202 ? 35.738 -29.066 -8.220 1.00 47.28 202 CYS A C 1
ATOM 1609 O O . CYS A 1 202 ? 35.239 -30.109 -8.626 1.00 47.28 202 CYS A O 1
ATOM 1611 N N . SER A 1 203 ? 35.372 -27.877 -8.683 1.00 45.91 203 SER A N 1
ATOM 1612 C CA . SER A 1 203 ? 34.633 -27.694 -9.927 1.00 45.91 203 SER A CA 1
ATOM 1613 C C . SER A 1 203 ? 35.204 -26.461 -10.621 1.00 45.91 203 SER A C 1
ATOM 1615 O O . SER A 1 203 ? 35.228 -25.378 -10.043 1.00 45.91 203 SER A O 1
ATOM 1617 N N . LEU A 1 204 ? 35.720 -26.640 -11.839 1.00 48.78 204 LEU A N 1
ATOM 1618 C CA . LEU A 1 204 ? 36.289 -25.580 -12.684 1.00 48.78 204 LEU A CA 1
ATOM 1619 C C . LEU A 1 204 ? 35.216 -24.717 -13.373 1.00 48.78 204 LEU A C 1
ATOM 1621 O O . LEU A 1 204 ? 35.554 -23.889 -14.214 1.00 48.78 204 LEU A O 1
ATOM 1625 N N . THR A 1 205 ? 33.938 -24.877 -13.027 1.00 49.66 205 THR A N 1
ATOM 1626 C CA . THR A 1 205 ? 32.851 -24.050 -13.561 1.00 49.66 205 THR A CA 1
ATOM 1627 C C . THR A 1 205 ? 32.317 -23.125 -12.467 1.00 49.66 205 THR A C 1
ATOM 1629 O O . THR A 1 205 ? 31.900 -23.632 -11.418 1.00 49.66 205 THR A O 1
ATOM 1632 N N . PRO A 1 206 ? 32.294 -21.793 -12.674 1.00 55.75 206 PRO A N 1
ATOM 1633 C CA . PRO A 1 206 ? 31.569 -20.885 -11.795 1.00 55.75 206 PRO A CA 1
ATOM 1634 C C . PRO A 1 206 ? 30.122 -21.370 -11.720 1.00 55.75 206 PRO A C 1
ATOM 1636 O O . PRO A 1 206 ? 29.445 -21.464 -12.738 1.00 55.75 206 PRO A O 1
ATOM 1639 N N . THR A 1 207 ? 29.649 -21.741 -10.536 1.00 57.09 207 THR A N 1
ATOM 1640 C CA . THR A 1 207 ? 28.229 -22.029 -10.346 1.00 57.09 207 THR A CA 1
ATOM 1641 C C . THR A 1 207 ? 27.481 -20.707 -10.478 1.00 57.09 207 THR A C 1
ATOM 1643 O O . THR A 1 207 ? 27.542 -19.871 -9.573 1.00 57.09 207 THR A O 1
ATOM 1646 N N . GLU A 1 208 ? 26.823 -20.507 -11.619 1.00 64.88 208 GLU A N 1
ATOM 1647 C CA . GLU A 1 208 ? 25.907 -19.401 -11.935 1.00 64.88 208 GLU A CA 1
ATOM 1648 C C . GLU A 1 208 ? 24.611 -19.484 -11.108 1.00 64.88 208 GLU A C 1
ATOM 1650 O O . GLU A 1 208 ? 23.506 -19.364 -11.627 1.00 64.88 208 GLU A O 1
ATOM 1655 N N . GLU A 1 209 ? 24.710 -19.752 -9.805 1.00 68.12 209 GLU A N 1
ATOM 1656 C CA . GLU A 1 209 ? 23.531 -19.725 -8.946 1.00 68.12 209 GLU A CA 1
ATOM 1657 C C . GLU A 1 209 ? 23.067 -18.269 -8.785 1.00 68.12 209 GLU A C 1
ATOM 1659 O O . GLU A 1 209 ? 23.876 -17.408 -8.401 1.00 68.12 209 GLU A O 1
ATOM 1664 N N . PRO A 1 210 ? 21.787 -17.972 -9.079 1.00 76.44 210 PRO A N 1
ATOM 1665 C CA . PRO A 1 210 ? 21.260 -16.625 -8.971 1.00 76.44 210 PRO A CA 1
ATOM 1666 C C . PRO A 1 210 ? 21.226 -16.168 -7.511 1.00 76.44 210 PRO A C 1
ATOM 1668 O O . PRO A 1 210 ? 20.992 -16.952 -6.586 1.00 76.44 210 PRO A O 1
ATOM 1671 N N . ILE A 1 211 ? 21.433 -14.870 -7.296 1.00 82.19 211 ILE A N 1
ATOM 1672 C CA . ILE A 1 211 ? 21.292 -14.258 -5.972 1.00 82.19 211 ILE A CA 1
ATOM 1673 C C . ILE A 1 211 ? 19.798 -14.166 -5.665 1.00 82.19 211 ILE A C 1
ATOM 1675 O O . ILE A 1 211 ? 19.063 -13.504 -6.393 1.00 82.19 211 ILE A O 1
ATOM 1679 N N . ARG A 1 212 ? 19.345 -14.813 -4.587 1.00 85.50 212 ARG A N 1
ATOM 1680 C CA . ARG A 1 212 ? 17.931 -14.828 -4.191 1.00 85.50 212 ARG A CA 1
ATOM 1681 C C . ARG A 1 212 ? 17.663 -13.860 -3.055 1.00 85.50 212 ARG A C 1
ATOM 1683 O O . ARG A 1 212 ? 18.133 -14.065 -1.939 1.00 85.50 212 ARG A O 1
ATOM 1690 N N . LEU A 1 213 ? 16.860 -12.838 -3.328 1.00 89.06 213 LEU A N 1
ATOM 1691 C CA . LEU A 1 213 ? 16.408 -11.889 -2.318 1.00 89.06 213 LEU A CA 1
ATOM 1692 C C . LEU A 1 213 ? 15.008 -12.254 -1.836 1.00 89.06 213 LEU A C 1
ATOM 1694 O O . LEU A 1 213 ? 14.054 -12.288 -2.616 1.00 89.06 213 LEU A O 1
ATOM 1698 N N . LEU A 1 214 ? 14.877 -12.490 -0.532 1.00 91.75 214 LEU A N 1
ATOM 1699 C CA . LEU A 1 214 ? 13.580 -12.694 0.100 1.00 91.75 214 LEU A CA 1
ATOM 1700 C C . LEU A 1 214 ? 12.806 -11.372 0.122 1.00 91.75 214 LEU A C 1
ATOM 1702 O O . LEU A 1 214 ? 13.309 -10.330 0.554 1.00 91.75 214 LEU A O 1
ATOM 1706 N N . ARG A 1 215 ? 11.553 -11.415 -0.321 1.00 96.00 215 ARG A N 1
ATOM 1707 C CA . ARG A 1 215 ? 10.620 -10.293 -0.256 1.00 96.00 215 ARG A CA 1
ATOM 1708 C C . ARG A 1 215 ? 9.346 -10.733 0.439 1.00 96.00 215 ARG A C 1
ATOM 1710 O O . ARG A 1 215 ? 8.551 -11.486 -0.117 1.00 96.00 215 ARG A O 1
ATOM 1717 N N . GLU A 1 216 ? 9.155 -10.228 1.652 1.00 97.19 216 GLU A N 1
ATOM 1718 C CA . GLU A 1 216 ? 7.946 -10.474 2.446 1.00 97.19 216 GLU A CA 1
ATOM 1719 C C . GLU A 1 216 ? 6.893 -9.369 2.296 1.00 97.19 216 GLU A C 1
ATOM 1721 O O . GLU A 1 216 ? 5.798 -9.467 2.845 1.00 97.19 216 GLU A O 1
ATOM 1726 N N . VAL A 1 217 ? 7.209 -8.317 1.541 1.00 98.44 217 VAL A N 1
ATOM 1727 C CA . VAL A 1 217 ? 6.330 -7.175 1.286 1.00 98.44 217 VAL A CA 1
ATOM 1728 C C . VAL A 1 217 ? 5.787 -7.206 -0.137 1.00 98.44 217 VAL A C 1
ATOM 1730 O O . VAL A 1 217 ? 6.506 -7.552 -1.077 1.00 98.44 217 VAL A O 1
ATOM 1733 N N . VAL A 1 218 ? 4.521 -6.825 -0.295 1.00 98.62 218 VAL A N 1
ATOM 1734 C CA . VAL A 1 218 ? 3.881 -6.599 -1.593 1.00 98.62 218 VAL A CA 1
ATOM 1735 C C . VAL A 1 218 ? 3.165 -5.255 -1.567 1.00 98.62 218 VAL A C 1
ATOM 1737 O O . VAL A 1 218 ? 2.340 -4.993 -0.691 1.00 98.62 218 VAL A O 1
ATOM 1740 N N . LEU A 1 219 ? 3.466 -4.416 -2.552 1.00 98.81 219 LEU A N 1
ATOM 1741 C CA . LEU A 1 219 ? 2.725 -3.192 -2.820 1.00 98.81 219 LEU A CA 1
ATOM 1742 C C . LEU A 1 219 ? 1.438 -3.529 -3.582 1.00 98.81 219 LEU A C 1
ATOM 1744 O O . LEU A 1 219 ? 1.473 -4.212 -4.610 1.00 98.81 219 LEU A O 1
ATOM 1748 N N . LEU A 1 220 ? 0.312 -3.037 -3.078 1.00 98.75 220 LEU A N 1
ATOM 1749 C CA . LEU A 1 220 ? -1.010 -3.196 -3.666 1.00 98.75 220 LEU A CA 1
ATOM 1750 C C . LEU A 1 220 ? -1.424 -1.892 -4.350 1.00 98.75 220 LEU A C 1
ATOM 1752 O O . LEU A 1 220 ? -1.803 -0.935 -3.678 1.00 98.75 220 LEU A O 1
ATOM 1756 N N . THR A 1 221 ? -1.324 -1.847 -5.678 1.00 98.50 221 THR A N 1
ATOM 1757 C CA . THR A 1 221 ? -1.638 -0.645 -6.466 1.00 98.50 221 THR A CA 1
ATOM 1758 C C . THR A 1 221 ? -2.026 -0.986 -7.903 1.00 98.50 221 THR A C 1
ATOM 1760 O O . THR A 1 221 ? -1.463 -1.897 -8.519 1.00 98.50 221 THR A O 1
ATOM 1763 N N . ASP A 1 222 ? -2.958 -0.204 -8.446 1.00 97.06 222 ASP A N 1
ATOM 1764 C CA . ASP A 1 222 ? -3.316 -0.187 -9.868 1.00 97.06 222 ASP A CA 1
ATOM 1765 C C . ASP A 1 222 ? -2.514 0.873 -10.660 1.00 97.06 222 ASP A C 1
ATOM 1767 O O . ASP A 1 222 ? -2.512 0.871 -11.899 1.00 97.06 222 ASP A O 1
ATOM 1771 N N . ASP A 1 223 ? -1.787 1.765 -9.973 1.00 97.69 223 ASP A N 1
ATOM 1772 C CA . ASP A 1 223 ? -1.047 2.864 -10.592 1.00 97.69 223 ASP A CA 1
ATOM 1773 C C . ASP A 1 223 ? 0.191 2.354 -11.347 1.00 97.69 223 ASP A C 1
ATOM 1775 O O . ASP A 1 223 ? 1.049 1.625 -10.837 1.00 97.69 223 ASP A O 1
ATOM 1779 N N . ARG A 1 224 ? 0.294 2.749 -12.619 1.00 97.25 224 ARG A N 1
ATOM 1780 C CA . ARG A 1 224 ? 1.372 2.301 -13.510 1.00 97.25 224 ARG A CA 1
ATOM 1781 C C . ARG A 1 224 ? 2.725 2.896 -13.132 1.00 97.25 224 ARG A C 1
ATOM 1783 O O . ARG A 1 224 ? 3.727 2.192 -13.232 1.00 97.25 224 ARG A O 1
ATOM 1790 N N . ASN A 1 225 ? 2.763 4.162 -12.731 1.00 96.69 225 ASN A N 1
ATOM 1791 C CA . ASN A 1 225 ? 3.994 4.863 -12.386 1.00 96.69 225 ASN A CA 1
ATOM 1792 C C . ASN A 1 225 ? 4.557 4.322 -11.075 1.00 96.69 225 ASN A C 1
ATOM 1794 O O . ASN A 1 225 ? 5.735 3.964 -11.018 1.00 96.69 225 ASN A O 1
ATOM 1798 N N . LEU A 1 226 ? 3.710 4.183 -10.056 1.00 97.62 226 LEU A N 1
ATOM 1799 C CA . LEU A 1 226 ? 4.087 3.605 -8.773 1.00 97.62 226 LEU A CA 1
ATOM 1800 C C . LEU A 1 226 ? 4.526 2.142 -8.939 1.00 97.62 226 LEU A C 1
ATOM 1802 O O . LEU A 1 226 ? 5.574 1.757 -8.416 1.00 97.62 226 LEU A O 1
ATOM 1806 N N . ARG A 1 227 ? 3.821 1.350 -9.764 1.00 98.31 227 ARG A N 1
ATOM 1807 C CA . ARG A 1 227 ? 4.248 -0.015 -10.114 1.00 98.31 227 ARG A CA 1
ATOM 1808 C C . ARG A 1 227 ? 5.642 -0.042 -10.737 1.00 98.31 227 ARG A C 1
ATOM 1810 O O . ARG A 1 227 ? 6.472 -0.847 -10.323 1.00 98.31 227 ARG A O 1
ATOM 1817 N N . VAL A 1 228 ? 5.924 0.823 -11.712 1.00 97.50 228 VAL A N 1
ATOM 1818 C CA . VAL A 1 228 ? 7.259 0.902 -12.330 1.00 97.50 228 VAL A CA 1
ATOM 1819 C C . VAL A 1 228 ? 8.313 1.295 -11.291 1.00 97.50 228 VAL A C 1
ATOM 1821 O O . VAL A 1 228 ? 9.350 0.639 -11.210 1.00 97.50 228 VAL A O 1
ATOM 1824 N N . LYS A 1 229 ? 8.044 2.304 -10.450 1.00 97.12 229 LYS A N 1
ATOM 1825 C CA . LYS A 1 229 ? 8.969 2.742 -9.390 1.00 97.12 229 LYS A CA 1
ATOM 1826 C C . LYS A 1 229 ? 9.262 1.648 -8.352 1.00 97.12 229 LYS A C 1
ATOM 1828 O O . LYS A 1 229 ? 10.371 1.613 -7.816 1.00 97.12 229 LYS A O 1
ATOM 1833 N N . ALA A 1 230 ? 8.291 0.789 -8.051 1.00 97.62 230 ALA A N 1
ATOM 1834 C CA . ALA A 1 230 ? 8.450 -0.344 -7.144 1.00 97.62 230 ALA A CA 1
ATOM 1835 C C . ALA A 1 230 ? 9.277 -1.474 -7.774 1.00 97.62 230 ALA A C 1
ATOM 1837 O O . ALA A 1 230 ? 10.213 -1.974 -7.148 1.00 97.62 230 ALA A O 1
ATOM 1838 N N . LEU A 1 231 ? 9.002 -1.819 -9.037 1.00 95.69 231 LEU A N 1
ATOM 1839 C CA . LEU A 1 231 ? 9.748 -2.853 -9.760 1.00 95.69 231 LEU A CA 1
ATOM 1840 C C . LEU A 1 231 ? 11.231 -2.490 -9.921 1.00 95.69 231 LEU A C 1
ATOM 1842 O O . LEU A 1 231 ? 12.084 -3.348 -9.716 1.00 95.69 231 LEU A O 1
ATOM 1846 N N . THR A 1 232 ? 11.561 -1.220 -10.185 1.00 94.06 232 THR A N 1
ATOM 1847 C CA . THR A 1 232 ? 12.967 -0.765 -10.251 1.00 94.06 232 THR A CA 1
ATOM 1848 C C . THR A 1 232 ? 13.696 -0.822 -8.907 1.00 94.06 232 THR A C 1
ATOM 1850 O O . THR A 1 232 ? 14.920 -0.731 -8.868 1.00 94.06 232 THR A O 1
ATOM 1853 N N . ARG A 1 233 ? 12.960 -0.990 -7.803 1.00 93.75 233 ARG A N 1
ATOM 1854 C CA . ARG A 1 233 ? 13.478 -1.121 -6.434 1.00 93.75 233 ARG A CA 1
ATOM 1855 C C . ARG A 1 233 ? 13.331 -2.540 -5.880 1.00 93.75 233 ARG A C 1
ATOM 1857 O O . ARG A 1 233 ? 13.489 -2.741 -4.678 1.00 93.75 233 ARG A O 1
ATOM 1864 N N . ASN A 1 234 ? 13.034 -3.523 -6.735 1.00 94.69 234 ASN A N 1
ATOM 1865 C CA . ASN A 1 234 ? 12.821 -4.920 -6.346 1.00 94.69 234 ASN A CA 1
ATOM 1866 C C . ASN A 1 234 ? 11.712 -5.105 -5.295 1.00 94.69 234 ASN A C 1
ATOM 1868 O O . ASN A 1 234 ? 11.797 -5.997 -4.450 1.00 94.69 234 ASN A O 1
ATOM 1872 N N . VAL A 1 235 ? 10.686 -4.252 -5.324 1.00 97.44 235 VAL A N 1
ATOM 1873 C CA . VAL A 1 235 ? 9.482 -4.386 -4.497 1.00 97.44 235 VAL A CA 1
ATOM 1874 C C . VAL A 1 235 ? 8.416 -5.112 -5.325 1.00 97.44 235 VAL A C 1
ATOM 1876 O O . VAL A 1 235 ? 8.041 -4.618 -6.392 1.00 97.44 235 VAL A O 1
ATOM 1879 N N . PRO A 1 236 ? 7.918 -6.280 -4.879 1.00 98.12 236 PRO A N 1
ATOM 1880 C CA . PRO A 1 236 ? 6.811 -6.967 -5.535 1.00 98.12 236 PRO A CA 1
ATOM 1881 C C . PRO A 1 236 ? 5.543 -6.112 -5.577 1.00 98.12 236 PRO A C 1
ATOM 1883 O O . PRO A 1 236 ? 5.179 -5.488 -4.583 1.00 98.12 236 PRO A O 1
ATOM 1886 N N . VAL A 1 237 ? 4.838 -6.133 -6.710 1.00 98.38 237 VAL A N 1
ATOM 1887 C CA . VAL A 1 237 ? 3.599 -5.366 -6.910 1.00 98.38 237 VAL A CA 1
ATOM 1888 C C . VAL A 1 237 ? 2.494 -6.251 -7.466 1.00 98.38 237 VAL A C 1
ATOM 1890 O O . VAL A 1 237 ? 2.744 -7.073 -8.358 1.00 98.38 237 VAL A O 1
ATOM 1893 N N . ARG A 1 238 ? 1.267 -6.052 -6.986 1.00 98.31 238 ARG A N 1
ATOM 1894 C CA . ARG A 1 238 ? 0.040 -6.621 -7.557 1.00 98.31 238 ARG A CA 1
ATOM 1895 C C . ARG A 1 238 ? -1.108 -5.623 -7.458 1.00 98.31 238 ARG A C 1
ATOM 1897 O O . ARG A 1 238 ? -1.143 -4.823 -6.532 1.00 98.31 238 ARG A O 1
ATOM 1904 N N . ASP A 1 239 ? -2.056 -5.706 -8.381 1.00 97.88 239 ASP A N 1
ATOM 1905 C CA . ASP A 1 239 ? -3.370 -5.110 -8.170 1.00 97.88 239 ASP A CA 1
ATOM 1906 C C . ASP A 1 239 ? -4.143 -5.891 -7.095 1.00 97.88 239 ASP A C 1
ATOM 1908 O O . ASP A 1 239 ? -3.905 -7.085 -6.863 1.00 97.88 239 ASP A O 1
ATOM 1912 N N . ILE A 1 240 ? -5.065 -5.212 -6.411 1.00 97.50 240 ILE A N 1
ATOM 1913 C CA . ILE A 1 240 ? -5.813 -5.800 -5.293 1.00 97.50 240 ILE A CA 1
ATOM 1914 C C . ILE A 1 240 ? -6.682 -6.988 -5.747 1.00 97.50 240 ILE A C 1
ATOM 1916 O O . ILE A 1 240 ? -6.626 -8.025 -5.080 1.00 97.50 240 ILE A O 1
ATOM 1920 N N . PRO A 1 241 ? -7.446 -6.917 -6.859 1.00 96.75 241 PRO A N 1
ATOM 1921 C CA . PRO A 1 241 ? -8.231 -8.057 -7.340 1.00 96.75 241 PRO A CA 1
ATOM 1922 C C . PRO A 1 241 ? -7.388 -9.305 -7.654 1.00 96.75 241 PRO A C 1
ATOM 1924 O O . PRO A 1 241 ? -7.750 -10.417 -7.245 1.00 96.75 241 PRO A O 1
ATOM 1927 N N . ALA A 1 242 ? -6.245 -9.148 -8.328 1.00 97.44 242 ALA A N 1
ATOM 1928 C CA . ALA A 1 242 ? -5.340 -10.257 -8.614 1.00 97.44 242 ALA A CA 1
ATOM 1929 C C . ALA A 1 242 ? -4.728 -10.833 -7.335 1.00 97.44 242 ALA A C 1
ATOM 1931 O O . ALA A 1 242 ? -4.653 -12.056 -7.191 1.00 97.44 242 ALA A O 1
ATOM 1932 N N . PHE A 1 243 ? -4.328 -9.979 -6.384 1.00 97.94 243 PHE A N 1
ATOM 1933 C CA . PHE A 1 243 ? -3.796 -10.448 -5.106 1.00 97.94 243 PHE A CA 1
ATOM 1934 C C . PHE A 1 243 ? -4.848 -11.220 -4.301 1.00 97.94 243 PHE A C 1
ATOM 1936 O O . PHE A 1 243 ? -4.549 -12.284 -3.765 1.00 97.94 243 PHE A O 1
ATOM 1943 N N . LEU A 1 244 ? -6.092 -10.736 -4.262 1.00 95.81 244 LEU A N 1
ATOM 1944 C CA . LEU A 1 244 ? -7.203 -11.397 -3.572 1.00 95.81 244 LEU A CA 1
ATOM 1945 C C . LEU A 1 244 ? -7.475 -12.799 -4.141 1.00 95.81 244 LEU A C 1
ATOM 1947 O O . LEU A 1 244 ? -7.664 -13.754 -3.385 1.00 95.81 244 LEU A O 1
ATOM 1951 N N . THR A 1 245 ? -7.438 -12.920 -5.472 1.00 96.44 245 THR A N 1
ATOM 1952 C CA . THR A 1 245 ? -7.587 -14.197 -6.187 1.00 96.44 245 THR A CA 1
ATOM 1953 C C . THR A 1 245 ? -6.441 -15.150 -5.849 1.00 96.44 245 THR A C 1
ATOM 1955 O O . THR A 1 245 ? -6.674 -16.310 -5.510 1.00 96.44 245 THR A O 1
ATOM 1958 N N . TRP A 1 246 ? -5.201 -14.654 -5.879 1.00 96.50 246 TRP A N 1
ATOM 1959 C CA . TRP A 1 246 ? -4.012 -15.428 -5.518 1.00 96.50 246 TRP A CA 1
ATOM 1960 C C . TRP A 1 246 ? -4.041 -15.902 -4.056 1.00 96.50 246 TRP A C 1
ATOM 1962 O O . TRP A 1 246 ? -3.698 -17.046 -3.769 1.00 96.50 246 TRP A O 1
ATOM 1972 N N . ALA A 1 247 ? -4.507 -15.051 -3.140 1.00 93.00 247 ALA A N 1
ATOM 1973 C CA . ALA A 1 247 ? -4.600 -15.338 -1.711 1.00 93.00 247 ALA A CA 1
ATOM 1974 C C . ALA A 1 247 ? -5.689 -16.370 -1.350 1.00 93.00 247 ALA A C 1
ATOM 1976 O O . ALA A 1 247 ? -5.716 -16.860 -0.211 1.00 93.00 247 ALA A O 1
ATOM 1977 N N . GLN A 1 248 ? -6.578 -16.702 -2.298 1.00 91.06 248 GLN A N 1
ATOM 1978 C CA . GLN A 1 248 ? -7.708 -17.621 -2.113 1.00 91.06 248 GLN A CA 1
ATOM 1979 C C . GLN A 1 248 ? -8.586 -17.227 -0.917 1.00 91.06 248 GLN A C 1
ATOM 1981 O O . GLN A 1 248 ? -8.981 -18.060 -0.102 1.00 91.06 248 GLN A O 1
ATOM 1986 N N . VAL A 1 249 ? -8.850 -15.929 -0.776 1.00 79.06 249 VAL A N 1
ATOM 1987 C CA . VAL A 1 249 ? -9.737 -15.372 0.262 1.00 79.06 249 VAL A CA 1
ATOM 1988 C C . VAL A 1 249 ? -11.042 -14.848 -0.350 1.00 79.06 249 VAL A C 1
ATOM 1990 O O . VAL A 1 249 ? -11.646 -13.929 0.201 1.00 79.06 249 VAL A O 1
ATOM 1993 N N . GLY A 1 250 ? -11.423 -15.429 -1.500 1.00 56.16 250 GLY A N 1
ATOM 1994 C CA . GLY A 1 250 ? -12.517 -15.090 -2.425 1.00 56.16 250 GLY A CA 1
ATOM 1995 C C . GLY A 1 250 ? -13.883 -15.666 -2.071 1.00 56.16 250 GLY A C 1
ATOM 1996 O O . GLY A 1 250 ? -13.934 -16.708 -1.394 1.00 56.16 250 GLY A O 1
#